Protein AF-M2RNX7-F1 (afdb_monomer_lite)

Structure (mmCIF, N/CA/C/O backbone):
data_AF-M2RNX7-F1
#
_entry.id   AF-M2RNX7-F1
#
loop_
_atom_site.group_PDB
_atom_site.id
_atom_site.type_symbol
_atom_site.label_atom_id
_atom_site.label_alt_id
_atom_site.label_comp_id
_atom_site.label_asym_id
_atom_site.label_entity_id
_atom_site.label_seq_id
_atom_site.pdbx_PDB_ins_code
_atom_site.Cartn_x
_atom_site.Cartn_y
_atom_site.Cartn_z
_atom_site.occupancy
_atom_site.B_iso_or_equiv
_atom_site.auth_seq_id
_atom_site.auth_comp_id
_atom_site.auth_asym_id
_atom_site.auth_atom_id
_atom_site.pdbx_PDB_model_num
ATOM 1 N N . MET A 1 1 ? 0.754 -8.840 5.286 1.00 85.50 1 MET A N 1
ATOM 2 C CA . MET A 1 1 ? 0.532 -7.370 5.201 1.00 85.50 1 MET A CA 1
ATOM 3 C C . MET A 1 1 ? 1.594 -6.564 5.933 1.00 85.50 1 MET A C 1
ATOM 5 O O . MET A 1 1 ? 2.376 -5.911 5.264 1.00 85.50 1 MET A O 1
ATOM 9 N N . GLY A 1 2 ? 1.618 -6.529 7.274 1.00 88.12 2 GLY A N 1
ATOM 10 C CA . GLY A 1 2 ? 2.585 -5.690 8.007 1.00 88.12 2 GLY A CA 1
ATOM 11 C C . GLY A 1 2 ? 4.038 -6.112 7.767 1.00 88.12 2 GLY A C 1
ATOM 12 O O . GLY A 1 2 ? 4.893 -5.272 7.515 1.00 88.12 2 GLY A O 1
ATOM 13 N N . THR A 1 3 ? 4.283 -7.420 7.752 1.00 91.44 3 THR A N 1
ATOM 14 C CA . THR A 1 3 ? 5.561 -8.050 7.388 1.00 91.44 3 THR A CA 1
ATOM 15 C C . THR A 1 3 ? 5.969 -7.750 5.947 1.00 91.44 3 THR A C 1
ATOM 17 O O . THR A 1 3 ? 7.076 -7.271 5.737 1.00 91.44 3 THR A O 1
ATOM 20 N N . GLY A 1 4 ? 5.059 -7.900 4.977 1.00 90.50 4 GLY A N 1
ATOM 21 C CA . GLY A 1 4 ? 5.331 -7.536 3.579 1.00 90.50 4 GLY A CA 1
ATOM 22 C C . GLY A 1 4 ? 5.543 -6.032 3.348 1.00 90.50 4 GLY A C 1
ATOM 23 O O . GLY A 1 4 ? 6.277 -5.621 2.456 1.00 90.50 4 GLY A O 1
ATOM 24 N N . MET A 1 5 ? 4.938 -5.170 4.171 1.00 91.56 5 MET A N 1
ATOM 25 C CA . MET A 1 5 ? 5.238 -3.735 4.155 1.00 91.56 5 MET A CA 1
ATOM 26 C C . MET A 1 5 ? 6.655 -3.459 4.669 1.00 91.56 5 MET A C 1
ATOM 28 O O . MET A 1 5 ? 7.370 -2.649 4.086 1.00 91.56 5 MET A O 1
ATOM 32 N N . ALA A 1 6 ? 7.069 -4.137 5.742 1.00 91.19 6 ALA A N 1
ATOM 33 C CA . ALA A 1 6 ? 8.417 -4.001 6.281 1.00 91.19 6 ALA A CA 1
ATOM 34 C C . ALA A 1 6 ? 9.480 -4.450 5.267 1.00 91.19 6 ALA A C 1
ATOM 36 O O . ALA A 1 6 ? 10.453 -3.728 5.068 1.00 91.19 6 ALA A O 1
ATOM 37 N N . SER A 1 7 ? 9.284 -5.579 4.580 1.00 91.56 7 SER A N 1
ATOM 38 C CA . SER A 1 7 ? 10.212 -6.023 3.533 1.00 91.56 7 SER A CA 1
ATOM 39 C C . SER A 1 7 ? 10.285 -5.037 2.369 1.00 91.56 7 SER A C 1
ATOM 41 O O . SER A 1 7 ? 11.379 -4.607 2.011 1.00 91.56 7 SER A O 1
ATOM 43 N N . THR A 1 8 ? 9.134 -4.595 1.847 1.00 90.38 8 THR A N 1
ATOM 44 C CA . THR A 1 8 ? 9.065 -3.582 0.779 1.00 90.38 8 THR A CA 1
ATOM 45 C C . THR A 1 8 ? 9.833 -2.319 1.182 1.00 90.38 8 THR A C 1
ATOM 47 O O . THR A 1 8 ? 10.641 -1.800 0.419 1.00 90.38 8 THR A O 1
ATOM 50 N N . LEU A 1 9 ? 9.638 -1.837 2.409 1.00 89.62 9 LEU A N 1
ATOM 51 C CA . LEU A 1 9 ? 10.326 -0.652 2.916 1.00 89.62 9 LEU A CA 1
ATOM 52 C C . LEU A 1 9 ? 11.844 -0.835 3.009 1.00 89.62 9 LEU A C 1
ATOM 54 O O . LEU A 1 9 ? 12.579 0.085 2.662 1.00 89.62 9 LEU A O 1
ATOM 58 N N . LEU A 1 10 ? 12.312 -2.011 3.436 1.00 88.75 10 LEU A N 1
ATOM 59 C CA . LEU A 1 10 ? 13.740 -2.324 3.502 1.00 88.75 10 LEU A CA 1
ATOM 60 C C . LEU A 1 10 ? 14.378 -2.373 2.106 1.00 88.75 10 LEU A C 1
ATOM 62 O O . LEU A 1 10 ? 15.480 -1.861 1.945 1.00 88.75 10 LEU A O 1
ATOM 66 N N . TYR A 1 11 ? 13.674 -2.900 1.099 1.00 86.00 11 TYR A N 1
ATOM 67 C CA . TYR A 1 11 ? 14.130 -2.903 -0.299 1.00 86.00 11 TYR A CA 1
ATOM 68 C C . TYR A 1 11 ? 14.096 -1.537 -0.984 1.00 86.00 11 TYR A C 1
ATOM 70 O O . TYR A 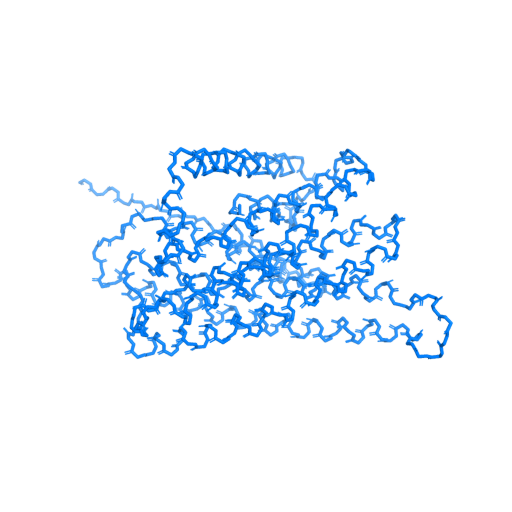1 11 ? 14.731 -1.355 -2.018 1.00 86.00 11 TYR A O 1
ATOM 78 N N . HIS A 1 12 ? 13.346 -0.575 -0.454 1.00 84.25 12 HIS A N 1
ATOM 79 C CA . HIS A 1 12 ? 13.304 0.795 -0.971 1.00 84.25 12 HIS A CA 1
ATOM 80 C C . HIS A 1 12 ? 14.081 1.779 -0.088 1.00 84.25 12 HIS A C 1
ATOM 82 O O . HIS A 1 12 ? 14.037 2.987 -0.324 1.00 84.25 12 HIS A O 1
ATOM 88 N N . PHE A 1 13 ? 14.786 1.288 0.933 1.00 85.81 13 PHE A N 1
ATOM 89 C CA . PHE A 1 13 ? 15.450 2.137 1.906 1.00 85.81 13 PHE A CA 1
ATOM 90 C C . PHE A 1 13 ? 16.604 2.924 1.251 1.00 85.81 13 PHE A C 1
ATOM 92 O O . PHE A 1 13 ? 17.445 2.337 0.571 1.00 85.81 13 PHE A O 1
ATOM 99 N N . PRO A 1 14 ? 16.687 4.254 1.444 1.00 78.81 14 PRO A N 1
ATOM 100 C CA . PRO A 1 14 ? 17.596 5.105 0.671 1.00 78.81 14 PRO A CA 1
ATOM 101 C C . PRO A 1 14 ? 19.069 4.956 1.078 1.00 78.81 14 PRO A C 1
ATOM 103 O O . PRO A 1 14 ? 19.954 5.280 0.291 1.00 78.81 14 PRO A O 1
ATOM 106 N N . TYR A 1 15 ? 19.352 4.474 2.294 1.00 78.94 15 TYR A N 1
ATOM 107 C CA . TYR A 1 15 ? 20.711 4.380 2.833 1.00 78.94 15 TYR A CA 1
ATOM 108 C C . TYR A 1 15 ? 21.134 2.923 3.024 1.00 78.94 15 TYR A C 1
ATOM 110 O O . TYR A 1 15 ? 20.732 2.274 3.983 1.00 78.94 15 TYR A O 1
ATOM 118 N N . GLY A 1 16 ? 21.994 2.413 2.142 1.00 65.88 16 GLY A N 1
ATOM 119 C CA . GLY A 1 16 ? 22.533 1.056 2.274 1.00 65.88 16 GLY A CA 1
ATOM 120 C C . GLY A 1 16 ? 21.656 -0.035 1.665 1.00 65.88 16 GLY A C 1
ATOM 121 O O . GLY A 1 16 ? 21.731 -1.179 2.099 1.00 65.88 16 GLY A O 1
ATOM 122 N N . ASN A 1 17 ? 20.867 0.290 0.641 1.00 64.44 17 ASN A N 1
ATOM 123 C CA . ASN A 1 17 ? 20.112 -0.703 -0.129 1.00 64.44 17 ASN A CA 1
ATOM 124 C C . ASN A 1 17 ? 21.020 -1.742 -0.825 1.00 64.44 17 ASN A C 1
ATOM 126 O O . ASN A 1 17 ? 20.616 -2.878 -1.064 1.00 64.44 17 ASN A O 1
ATOM 130 N N . ASP A 1 18 ? 22.281 -1.374 -1.073 1.00 65.56 18 ASP A N 1
ATOM 131 C CA . ASP A 1 18 ? 23.320 -2.259 -1.611 1.00 65.56 18 ASP A CA 1
ATOM 132 C C . ASP A 1 18 ? 23.968 -3.151 -0.535 1.00 65.56 18 ASP A C 1
ATOM 134 O O . ASP A 1 18 ? 24.712 -4.082 -0.853 1.00 65.56 18 ASP A O 1
ATOM 138 N N . HIS A 1 19 ? 23.715 -2.893 0.757 1.00 77.38 19 HIS A N 1
ATOM 139 C CA . HIS A 1 19 ? 24.240 -3.749 1.814 1.00 77.38 19 HIS A CA 1
ATOM 140 C C . HIS A 1 19 ? 23.480 -5.069 1.844 1.00 77.38 19 HIS A C 1
ATOM 142 O O . HIS A 1 19 ? 22.286 -5.138 2.138 1.00 77.38 19 HIS A O 1
ATOM 148 N N . THR A 1 20 ? 24.232 -6.149 1.668 1.00 79.88 20 THR A N 1
ATOM 149 C CA . THR A 1 20 ? 23.721 -7.521 1.640 1.00 79.88 20 THR A CA 1
ATOM 150 C C . THR A 1 20 ? 22.900 -7.868 2.888 1.00 79.88 20 THR A C 1
ATOM 152 O O . THR A 1 20 ? 21.915 -8.594 2.807 1.00 79.88 20 THR A O 1
ATOM 155 N N . VAL A 1 21 ? 23.255 -7.304 4.050 1.00 84.81 21 VAL A N 1
ATOM 156 C CA . VAL A 1 21 ? 22.528 -7.502 5.317 1.00 84.81 21 VAL A CA 1
ATOM 157 C C . VAL A 1 21 ? 21.087 -6.993 5.231 1.00 84.81 21 VAL A C 1
ATOM 159 O O . VAL A 1 21 ? 20.173 -7.668 5.706 1.00 84.81 21 VAL A O 1
ATOM 162 N N . LEU A 1 22 ? 20.867 -5.829 4.616 1.00 83.94 22 LEU A N 1
ATOM 163 C CA . LEU A 1 22 ? 19.536 -5.237 4.504 1.00 83.94 22 LEU A CA 1
ATOM 164 C C . LEU A 1 22 ? 18.659 -6.054 3.551 1.00 83.94 22 LEU A C 1
ATOM 166 O O . LEU A 1 22 ? 17.524 -6.376 3.891 1.00 83.94 22 LEU A O 1
ATOM 170 N N . GLN A 1 23 ? 19.227 -6.487 2.423 1.00 84.19 23 GLN A N 1
ATOM 171 C CA . GLN A 1 23 ? 18.542 -7.327 1.438 1.00 84.19 23 GLN A CA 1
ATOM 172 C C . GLN A 1 23 ? 18.163 -8.707 1.999 1.00 84.19 23 GLN A C 1
ATOM 174 O O . GLN A 1 23 ? 17.049 -9.174 1.765 1.00 84.19 23 GLN A O 1
ATOM 179 N N . TYR A 1 24 ? 19.042 -9.348 2.780 1.00 89.25 24 TYR A N 1
ATOM 180 C CA . TYR A 1 24 ? 18.711 -10.606 3.464 1.00 89.25 24 TYR A CA 1
ATOM 181 C C . TYR A 1 24 ? 17.678 -10.416 4.577 1.00 89.25 24 TYR A C 1
ATOM 183 O O . TYR A 1 24 ? 16.836 -11.286 4.787 1.00 89.25 24 TYR A O 1
ATOM 191 N N . THR A 1 25 ? 17.710 -9.280 5.278 1.00 89.81 25 THR A N 1
ATOM 192 C CA . THR A 1 25 ? 16.693 -8.957 6.291 1.00 89.81 25 THR A CA 1
ATOM 193 C C . THR A 1 25 ? 15.327 -8.757 5.636 1.00 89.81 25 THR A C 1
ATOM 195 O O . THR A 1 25 ? 14.335 -9.310 6.110 1.00 89.81 25 THR A O 1
ATOM 198 N N . ALA A 1 26 ? 15.279 -8.029 4.518 1.00 89.88 26 ALA A N 1
ATOM 199 C CA . ALA A 1 26 ? 14.073 -7.841 3.719 1.00 89.88 26 ALA A CA 1
ATOM 200 C C . ALA A 1 26 ? 13.520 -9.182 3.209 1.00 89.88 26 ALA A C 1
ATOM 202 O O . ALA A 1 26 ? 12.340 -9.467 3.404 1.00 89.88 26 ALA A O 1
ATOM 203 N N . LEU A 1 27 ? 14.395 -10.057 2.698 1.00 90.88 27 LEU A N 1
ATOM 204 C CA . LEU A 1 27 ? 14.031 -11.413 2.280 1.00 90.88 27 LEU A CA 1
ATOM 205 C C . LEU A 1 27 ? 13.468 -12.243 3.444 1.00 90.88 27 LEU A C 1
ATOM 207 O O . LEU A 1 27 ? 12.502 -12.984 3.277 1.00 90.88 27 LEU A O 1
ATOM 211 N N . GLY A 1 28 ? 14.038 -12.109 4.645 1.00 93.00 28 GLY A N 1
ATOM 212 C CA . GLY A 1 28 ? 13.514 -12.752 5.850 1.00 93.00 28 GLY A CA 1
ATOM 213 C C . GLY A 1 28 ? 12.079 -12.319 6.171 1.00 93.00 28 GLY A C 1
ATOM 214 O O . GLY A 1 28 ? 11.239 -13.161 6.493 1.00 93.00 28 GLY A O 1
ATOM 215 N N . PHE A 1 29 ? 11.773 -11.025 6.032 1.00 94.00 29 PHE A N 1
ATOM 216 C CA . PHE A 1 29 ? 10.412 -10.506 6.196 1.00 94.00 29 PHE A CA 1
ATOM 217 C C . PHE A 1 29 ? 9.458 -10.958 5.085 1.00 94.00 29 PHE A C 1
ATOM 219 O O . PHE A 1 29 ? 8.299 -11.239 5.390 1.00 94.00 29 PHE A O 1
ATOM 226 N N . ASP A 1 30 ? 9.925 -11.095 3.843 1.00 92.19 30 ASP A N 1
ATOM 227 C CA . ASP A 1 30 ? 9.129 -11.654 2.741 1.00 92.19 30 ASP A CA 1
ATOM 228 C C . ASP A 1 30 ? 8.750 -13.111 2.996 1.00 92.19 30 ASP A C 1
ATOM 230 O O . ASP A 1 30 ? 7.580 -13.484 2.904 1.00 92.19 30 ASP A O 1
ATOM 234 N N . LEU A 1 31 ? 9.728 -13.939 3.375 1.00 93.56 31 LEU A N 1
ATOM 235 C CA . LEU A 1 31 ? 9.488 -15.341 3.711 1.00 93.56 31 LEU A CA 1
ATOM 236 C C . LEU A 1 31 ? 8.525 -15.465 4.892 1.00 93.56 31 LEU A C 1
ATOM 238 O O . LEU A 1 31 ? 7.651 -16.336 4.889 1.00 93.56 31 LEU A O 1
ATOM 242 N N . LEU A 1 32 ? 8.643 -14.576 5.880 1.00 94.94 32 LEU A N 1
ATOM 243 C CA . LEU A 1 32 ? 7.706 -14.508 6.992 1.00 94.94 32 LEU A CA 1
ATOM 244 C C . LEU A 1 32 ? 6.298 -14.094 6.530 1.00 94.94 32 LEU A C 1
ATOM 246 O O . LEU A 1 32 ? 5.331 -14.711 6.972 1.00 94.94 32 LEU A O 1
ATOM 250 N N . ASP A 1 33 ? 6.160 -13.111 5.632 1.00 94.25 33 ASP A N 1
ATOM 251 C CA . ASP A 1 33 ? 4.861 -12.687 5.084 1.00 94.25 33 ASP A CA 1
ATOM 252 C C . ASP A 1 33 ? 4.175 -13.841 4.343 1.00 94.25 33 ASP A C 1
ATOM 254 O O . ASP A 1 33 ? 3.015 -14.142 4.626 1.00 94.25 33 ASP A O 1
ATOM 258 N N . VAL A 1 34 ? 4.908 -14.545 3.471 1.00 94.00 34 VAL A N 1
ATOM 259 C CA . VAL A 1 34 ? 4.414 -15.729 2.745 1.00 94.00 34 VAL A CA 1
ATOM 260 C C . VAL A 1 34 ? 4.021 -16.839 3.716 1.00 94.00 34 VAL A C 1
ATOM 262 O O . VAL A 1 34 ? 2.932 -17.401 3.604 1.00 94.00 34 VAL A O 1
ATOM 265 N N . THR A 1 35 ? 4.873 -17.141 4.698 1.00 95.75 35 THR A N 1
ATOM 266 C CA . THR A 1 35 ? 4.622 -18.211 5.675 1.00 95.75 35 THR A CA 1
ATOM 267 C C . THR A 1 35 ? 3.377 -17.916 6.503 1.00 95.75 35 THR A C 1
ATOM 269 O O . THR A 1 35 ? 2.516 -18.783 6.647 1.00 95.75 35 THR A O 1
ATOM 272 N N . LEU A 1 36 ? 3.238 -16.688 7.010 1.00 94.56 36 LEU A N 1
ATOM 273 C CA . LEU A 1 36 ? 2.063 -16.272 7.773 1.00 94.56 36 LEU A CA 1
ATOM 274 C C . LEU A 1 36 ? 0.801 -16.268 6.908 1.00 94.56 36 LEU A C 1
ATOM 276 O O . LEU A 1 36 ? -0.244 -16.721 7.371 1.00 94.56 36 LEU A O 1
ATOM 280 N N . PHE A 1 37 ? 0.888 -15.804 5.658 1.00 94.94 37 PHE A N 1
ATOM 281 C CA . PHE A 1 37 ? -0.243 -15.808 4.733 1.00 94.94 37 PHE A CA 1
ATOM 282 C C . PHE A 1 37 ? -0.736 -17.231 4.453 1.00 94.94 37 PHE A C 1
ATOM 284 O O . PHE A 1 37 ? -1.933 -17.497 4.565 1.00 94.94 37 PHE A O 1
ATOM 291 N N . LEU A 1 38 ? 0.174 -18.164 4.162 1.00 95.50 38 LEU A N 1
ATOM 292 C CA . LEU A 1 38 ? -0.172 -19.564 3.922 1.00 95.50 38 LEU A CA 1
ATOM 293 C C . LEU A 1 38 ? -0.696 -20.245 5.187 1.00 95.50 38 LEU A C 1
ATOM 295 O O . LEU A 1 38 ? -1.704 -20.946 5.120 1.00 95.50 38 LEU A O 1
ATOM 299 N N . PHE A 1 39 ? -0.063 -20.022 6.339 1.00 95.75 39 PHE A N 1
ATOM 300 C CA . PHE A 1 39 ? -0.488 -20.611 7.606 1.00 95.75 39 PHE A CA 1
ATOM 301 C C . PHE A 1 39 ? -1.888 -20.135 8.011 1.00 95.75 39 PHE A C 1
ATOM 303 O O . PHE A 1 39 ? -2.797 -20.946 8.181 1.00 95.75 39 PHE A O 1
ATOM 310 N N . VAL A 1 40 ? -2.101 -18.818 8.101 1.00 93.69 40 VAL A N 1
ATOM 311 C CA . VAL A 1 40 ? -3.395 -18.238 8.497 1.00 93.69 40 VAL A CA 1
ATOM 312 C C . VAL A 1 40 ? -4.463 -18.503 7.436 1.00 93.69 40 VAL A C 1
ATOM 314 O O . VAL A 1 40 ? -5.609 -18.800 7.780 1.00 93.69 40 VAL A O 1
ATOM 317 N N . GLY A 1 41 ? -4.099 -18.447 6.152 1.00 93.50 41 GLY A N 1
ATOM 318 C CA . GLY A 1 41 ? -4.985 -18.783 5.041 1.00 93.50 41 GLY A CA 1
ATOM 319 C C . GLY A 1 41 ? -5.461 -20.232 5.110 1.00 93.50 41 GLY A C 1
ATOM 320 O O . GLY A 1 41 ? -6.663 -20.482 5.052 1.00 93.50 41 GLY A O 1
ATOM 321 N N . THR A 1 42 ? -4.547 -21.179 5.333 1.00 94.19 42 THR A N 1
ATOM 322 C CA . THR A 1 42 ? -4.884 -22.605 5.468 1.00 94.19 42 THR A CA 1
ATOM 323 C C . THR A 1 42 ? -5.757 -22.853 6.692 1.00 94.19 42 THR A C 1
ATOM 325 O O . THR A 1 42 ? -6.759 -23.553 6.586 1.00 94.19 42 THR A O 1
ATOM 328 N N . CYS A 1 43 ? -5.449 -22.229 7.834 1.00 94.25 43 CYS A N 1
ATOM 329 C CA . CYS A 1 43 ? -6.291 -22.310 9.030 1.00 94.25 43 CYS A CA 1
ATOM 330 C C . CYS A 1 43 ? -7.704 -21.754 8.779 1.00 94.25 43 CYS A C 1
ATOM 332 O O . CYS A 1 43 ? -8.691 -22.356 9.202 1.00 94.25 43 CYS A O 1
ATOM 334 N N . SER A 1 44 ? -7.818 -20.638 8.053 1.00 91.56 44 SER A N 1
ATOM 335 C CA . SER A 1 44 ? -9.106 -20.021 7.711 1.00 91.56 44 SER A CA 1
ATOM 336 C C . SER A 1 44 ? -9.924 -20.915 6.778 1.00 91.56 44 SER A C 1
ATOM 338 O O . SER A 1 44 ? -11.093 -21.181 7.044 1.00 91.56 44 SER A O 1
ATOM 340 N N . VAL A 1 45 ? -9.301 -21.444 5.721 1.00 92.94 45 VAL A N 1
ATOM 341 C CA . VAL A 1 45 ? -9.936 -22.396 4.798 1.00 92.94 45 VAL A CA 1
ATOM 342 C C . VAL A 1 45 ? -10.370 -23.660 5.540 1.00 92.94 45 VAL A C 1
ATOM 344 O O . VAL A 1 45 ? -11.514 -24.077 5.399 1.00 92.94 45 VAL A O 1
ATOM 347 N N . ALA A 1 46 ? -9.509 -24.230 6.387 1.00 94.06 46 ALA A N 1
ATOM 348 C CA . ALA A 1 46 ? -9.850 -25.391 7.207 1.00 94.06 46 ALA A CA 1
ATOM 349 C C . ALA A 1 46 ? -11.046 -25.110 8.129 1.00 94.06 46 ALA A C 1
ATOM 351 O O . ALA A 1 46 ? -11.927 -25.957 8.259 1.00 94.06 46 ALA A O 1
ATOM 352 N N . THR A 1 47 ? -11.118 -23.910 8.710 1.00 91.81 47 THR A N 1
ATOM 353 C CA . THR A 1 47 ? -12.230 -23.494 9.575 1.00 91.81 47 THR A CA 1
ATOM 354 C C . THR A 1 47 ? -13.542 -23.433 8.799 1.00 91.81 47 THR A C 1
ATOM 356 O O . THR A 1 47 ? -14.536 -23.981 9.257 1.00 91.81 47 THR A O 1
ATOM 359 N N . TYR A 1 48 ? -13.550 -22.848 7.599 1.00 91.50 48 TYR A N 1
ATOM 360 C CA . TYR A 1 48 ? -14.765 -22.754 6.783 1.00 91.50 48 TYR A CA 1
ATOM 361 C C . TYR A 1 48 ? -15.169 -24.073 6.114 1.00 91.50 48 TYR A C 1
ATOM 363 O O . TYR A 1 48 ? -16.336 -24.242 5.776 1.00 91.50 48 TYR A O 1
ATOM 371 N N . ILE A 1 49 ? -14.238 -25.018 5.945 1.00 94.06 49 ILE A N 1
ATOM 372 C CA . ILE A 1 49 ? -14.558 -26.385 5.510 1.00 94.06 49 ILE A CA 1
ATOM 373 C C . ILE A 1 49 ? -15.180 -27.188 6.659 1.00 94.06 49 ILE A C 1
ATOM 375 O O . ILE A 1 49 ? -16.138 -27.921 6.434 1.00 94.06 49 ILE A O 1
ATOM 379 N N . GLN A 1 50 ? -14.641 -27.068 7.877 1.00 95.12 50 GLN A N 1
ATOM 380 C CA . GLN A 1 50 ? -15.134 -27.809 9.045 1.00 95.12 50 GLN A CA 1
ATOM 381 C C . GLN A 1 50 ? -16.437 -27.227 9.609 1.00 95.12 50 GLN A C 1
ATOM 383 O O . GLN A 1 50 ? -17.286 -27.989 10.061 1.00 95.12 50 GLN A O 1
ATOM 388 N N . TYR A 1 51 ? -16.593 -25.902 9.554 1.00 93.69 51 TYR A N 1
ATOM 389 C CA . TYR A 1 51 ? -17.706 -25.150 10.140 1.00 93.69 51 TYR A CA 1
ATOM 390 C C . TYR A 1 51 ? -18.261 -24.123 9.132 1.00 93.69 51 TYR A C 1
ATOM 392 O O . TYR A 1 51 ? -18.094 -22.906 9.304 1.00 93.69 51 TYR A O 1
ATOM 400 N N . PRO A 1 52 ? -18.881 -24.578 8.026 1.00 89.88 52 PRO A N 1
ATOM 401 C CA . PRO A 1 52 ? -19.375 -23.702 6.960 1.00 89.88 52 PRO A CA 1
ATOM 402 C C . PRO A 1 52 ? -20.421 -22.683 7.439 1.00 89.88 52 PRO A C 1
ATOM 404 O O . PRO A 1 52 ? -20.553 -21.605 6.856 1.00 89.88 52 PRO A O 1
ATOM 407 N N . GLU A 1 53 ? -21.129 -22.973 8.530 1.00 92.00 53 GLU A N 1
ATOM 408 C CA . GLU A 1 53 ? -22.089 -22.084 9.183 1.00 92.00 53 GLU A CA 1
ATOM 409 C C . GLU A 1 53 ? -21.465 -20.784 9.712 1.00 92.00 53 GLU A C 1
ATOM 411 O O . GLU A 1 53 ? -22.159 -19.772 9.819 1.00 92.00 53 GLU A O 1
ATOM 416 N N . ILE A 1 54 ? -20.155 -20.766 9.989 1.00 89.88 54 ILE A N 1
ATOM 417 C CA . ILE A 1 54 ? -19.459 -19.577 10.503 1.00 89.88 54 ILE A CA 1
ATOM 418 C C . ILE A 1 54 ? -19.345 -18.495 9.425 1.00 89.88 54 ILE A C 1
ATOM 420 O O . ILE A 1 54 ? -19.380 -17.308 9.744 1.00 89.88 54 ILE A O 1
ATOM 424 N N . TRP A 1 55 ? -19.242 -18.869 8.147 1.00 87.69 55 TRP A N 1
ATOM 425 C CA . TRP A 1 55 ? -19.055 -17.919 7.048 1.00 87.69 55 TRP A CA 1
ATOM 426 C C . TRP A 1 55 ? -20.167 -16.855 6.943 1.00 87.69 55 TRP A C 1
ATOM 428 O O . TRP A 1 55 ? -19.852 -15.661 6.999 1.00 87.69 55 TRP A O 1
ATOM 438 N N . PRO A 1 56 ? -21.464 -17.216 6.841 1.00 87.69 56 PRO A N 1
ATOM 439 C CA . PRO A 1 56 ? -22.532 -16.220 6.786 1.00 87.69 56 PRO A CA 1
ATOM 440 C C . PRO A 1 56 ? -22.643 -15.403 8.082 1.00 87.69 56 PRO A C 1
ATOM 442 O O . PRO A 1 56 ? -22.957 -14.213 8.019 1.00 87.69 56 PRO A O 1
ATOM 445 N N . ILE A 1 57 ? -22.343 -16.007 9.239 1.00 88.75 57 ILE A N 1
ATOM 446 C CA . ILE A 1 57 ? -22.336 -15.314 10.535 1.00 88.75 57 ILE A CA 1
ATOM 447 C C . ILE A 1 57 ? -21.244 -14.240 10.543 1.00 88.75 57 ILE A C 1
ATOM 449 O O . ILE A 1 57 ? -21.518 -13.083 10.864 1.00 88.75 57 ILE A O 1
ATOM 453 N N . MET A 1 58 ? -20.030 -14.590 10.115 1.00 89.81 58 MET A N 1
ATOM 454 C CA . MET A 1 58 ? -18.900 -13.670 10.018 1.00 89.81 58 MET A CA 1
ATOM 455 C C . MET A 1 58 ? -19.221 -12.494 9.092 1.00 89.81 58 MET A C 1
ATOM 457 O O . MET A 1 58 ? -19.035 -11.350 9.500 1.00 89.81 58 MET A O 1
ATOM 461 N N . LEU A 1 59 ? -19.793 -12.748 7.908 1.00 87.19 59 LEU A N 1
ATOM 462 C CA . LEU A 1 59 ? -20.193 -11.692 6.968 1.00 87.19 59 LEU A CA 1
ATOM 463 C C . LEU A 1 59 ? -21.277 -10.760 7.534 1.00 87.19 59 LEU A C 1
ATOM 465 O O . LEU A 1 59 ? -21.302 -9.567 7.230 1.00 87.19 59 LEU A O 1
ATOM 469 N N . SER A 1 60 ? -22.171 -11.278 8.377 1.00 86.69 60 SER A N 1
ATOM 470 C CA . SER A 1 60 ? -23.208 -10.469 9.029 1.00 86.69 60 SER A CA 1
ATOM 471 C C . SER A 1 60 ? -22.693 -9.623 10.198 1.00 86.69 60 SER A C 1
ATOM 473 O O . SER A 1 60 ? -23.369 -8.684 10.610 1.00 86.69 60 SER A O 1
ATOM 475 N N . HIS A 1 61 ? -21.498 -9.908 10.721 1.00 88.19 61 HIS A N 1
ATOM 476 C CA . HIS A 1 61 ? -20.972 -9.210 11.886 1.00 88.19 61 HIS A CA 1
ATOM 477 C C . HIS A 1 61 ? -20.414 -7.823 11.500 1.00 88.19 61 HIS A C 1
ATOM 479 O O . HIS A 1 61 ? -19.483 -7.754 10.694 1.00 88.19 61 HIS A O 1
ATOM 485 N N . PRO A 1 62 ? -20.871 -6.714 12.113 1.00 84.12 62 PRO A N 1
ATOM 486 C CA . PRO A 1 62 ? -20.566 -5.349 11.654 1.00 84.12 62 PRO A CA 1
ATOM 487 C C . PRO A 1 62 ? -19.083 -4.961 11.749 1.00 84.12 62 PRO A C 1
ATOM 489 O O . PRO A 1 62 ? -18.599 -4.168 10.953 1.00 84.12 62 PRO A O 1
ATOM 492 N N . THR A 1 63 ? -18.329 -5.526 12.698 1.00 84.94 63 THR A N 1
ATOM 493 C CA . THR A 1 63 ? -16.881 -5.260 12.820 1.00 84.94 63 THR A CA 1
ATOM 494 C C . THR A 1 63 ? -15.986 -6.329 12.187 1.00 84.94 63 THR A C 1
ATOM 496 O O . THR A 1 63 ? -15.058 -5.987 11.460 1.00 84.94 63 THR A O 1
ATOM 499 N N . GLN A 1 64 ? -16.242 -7.618 12.439 1.00 87.38 64 GLN A N 1
ATOM 500 C CA . GLN A 1 64 ? -15.389 -8.716 11.963 1.00 87.38 64 GLN A CA 1
ATOM 501 C C . GLN A 1 64 ? -15.414 -8.872 10.441 1.00 87.38 64 GLN A C 1
ATOM 503 O O . GLN A 1 64 ? -14.373 -9.116 9.836 1.00 87.38 64 GLN A O 1
ATOM 508 N N . SER A 1 65 ? -16.571 -8.663 9.809 1.00 90.31 65 SER A N 1
ATOM 509 C CA . SER A 1 65 ? -16.705 -8.780 8.354 1.00 90.31 65 SER A CA 1
ATOM 510 C C . SER A 1 65 ? -15.797 -7.812 7.587 1.00 90.31 65 SER A C 1
ATOM 512 O O . SER A 1 65 ? -15.309 -8.145 6.512 1.00 90.31 65 SER A O 1
ATOM 514 N N . LEU A 1 66 ? -15.487 -6.644 8.159 1.00 91.44 66 LEU A N 1
ATOM 515 C CA . LEU A 1 66 ? -14.635 -5.627 7.534 1.00 91.44 66 LEU A CA 1
ATOM 516 C C . LEU A 1 66 ? -13.195 -6.115 7.325 1.00 91.44 66 LEU A C 1
ATOM 518 O O . LEU A 1 66 ? -12.525 -5.700 6.378 1.00 91.44 66 LEU A O 1
ATOM 522 N N . TYR A 1 67 ? -12.728 -7.037 8.172 1.00 91.38 67 TYR A N 1
ATOM 523 C CA . TYR A 1 67 ? -11.389 -7.620 8.083 1.00 91.38 67 TYR A CA 1
ATOM 524 C C . TYR A 1 67 ? -11.222 -8.577 6.901 1.00 91.38 67 TYR A C 1
ATOM 526 O O . TYR A 1 67 ? -10.089 -8.941 6.587 1.00 91.38 67 TYR A O 1
ATOM 534 N N . ILE A 1 68 ? -12.296 -8.937 6.188 1.00 92.12 68 ILE A N 1
ATOM 535 C CA . ILE A 1 68 ? -12.188 -9.726 4.955 1.00 92.12 68 ILE A CA 1
ATOM 536 C C . ILE A 1 68 ? -11.326 -9.016 3.900 1.00 92.12 68 ILE A C 1
ATOM 538 O O . ILE A 1 68 ? -10.626 -9.675 3.135 1.00 92.12 68 ILE A O 1
ATOM 542 N N . GLY A 1 69 ? -11.273 -7.675 3.929 1.00 92.56 69 GLY A N 1
ATOM 543 C CA . GLY A 1 69 ? -10.370 -6.880 3.093 1.00 92.56 69 GLY A CA 1
ATOM 544 C C . GLY A 1 69 ? -8.889 -7.160 3.343 1.00 92.56 69 GLY A C 1
ATOM 545 O O . GLY A 1 69 ? -8.077 -7.085 2.423 1.00 92.56 69 GLY A O 1
ATOM 546 N N . CYS A 1 70 ? -8.506 -7.592 4.543 1.00 92.50 70 CYS A N 1
ATOM 547 C CA . CYS A 1 70 ? -7.111 -7.909 4.835 1.00 92.50 70 CYS A CA 1
ATOM 548 C C . CYS A 1 70 ? -6.572 -9.064 3.975 1.00 92.50 70 CYS A C 1
ATOM 550 O O . CYS A 1 70 ? -5.368 -9.116 3.741 1.00 92.50 70 CYS A O 1
ATOM 552 N N . PHE A 1 71 ? -7.430 -9.961 3.469 1.00 94.19 71 PHE A N 1
ATOM 553 C CA . PHE A 1 71 ? -7.006 -11.069 2.610 1.00 94.19 71 PHE A CA 1
ATOM 554 C C . PHE A 1 71 ? -6.461 -10.600 1.244 1.00 94.19 71 PHE A C 1
ATOM 556 O O . PHE A 1 71 ? -5.278 -10.838 0.985 1.00 94.19 71 PHE A O 1
ATOM 563 N N . PRO A 1 72 ? -7.228 -9.893 0.382 1.00 95.69 72 PRO A N 1
ATOM 564 C CA . PRO A 1 72 ? -6.691 -9.370 -0.876 1.00 95.69 72 PRO A CA 1
ATOM 565 C C . PRO A 1 72 ? -5.556 -8.361 -0.658 1.00 95.69 72 PRO A C 1
ATOM 567 O O . PRO A 1 72 ? -4.600 -8.342 -1.429 1.00 95.69 72 PRO A O 1
ATOM 570 N N . ALA A 1 73 ? -5.597 -7.568 0.418 1.00 94.81 73 ALA A N 1
ATOM 571 C CA . ALA A 1 73 ? -4.502 -6.654 0.730 1.00 94.81 73 ALA A CA 1
ATOM 572 C C . ALA A 1 73 ? -3.203 -7.390 1.117 1.00 94.81 73 ALA A C 1
ATOM 574 O O . ALA A 1 73 ? -2.122 -6.946 0.740 1.00 94.81 73 ALA A O 1
ATOM 575 N N . ALA A 1 74 ? -3.284 -8.524 1.825 1.00 94.62 74 ALA A N 1
ATOM 576 C CA . ALA A 1 74 ? -2.130 -9.387 2.077 1.00 94.62 74 ALA A CA 1
ATOM 577 C C . ALA A 1 74 ? -1.630 -10.052 0.791 1.00 94.62 74 ALA A C 1
ATOM 579 O O . ALA A 1 74 ? -0.432 -10.071 0.546 1.00 94.62 74 ALA A O 1
ATOM 580 N N . ALA A 1 75 ? -2.530 -10.539 -0.064 1.00 96.19 75 ALA A N 1
ATOM 581 C CA . ALA A 1 75 ? -2.143 -11.123 -1.346 1.00 96.19 75 ALA A CA 1
ATOM 582 C C . ALA A 1 75 ? -1.372 -10.118 -2.228 1.00 96.19 75 ALA A C 1
ATOM 584 O O . ALA A 1 75 ? -0.394 -10.495 -2.869 1.00 96.19 75 ALA A O 1
ATOM 585 N N . ALA A 1 76 ? -1.745 -8.833 -2.199 1.00 96.50 76 ALA A N 1
ATOM 586 C CA . ALA A 1 76 ? -0.994 -7.772 -2.871 1.00 96.50 76 ALA A CA 1
ATOM 587 C C . ALA A 1 76 ? 0.435 -7.602 -2.314 1.00 96.50 76 ALA A C 1
ATOM 589 O O . ALA A 1 76 ? 1.365 -7.404 -3.094 1.00 96.50 76 ALA A O 1
ATOM 590 N N . THR A 1 77 ? 0.651 -7.729 -0.995 1.00 94.69 77 THR A N 1
ATOM 591 C CA . THR A 1 77 ? 2.014 -7.655 -0.427 1.00 94.69 77 THR A CA 1
ATOM 592 C C . THR A 1 77 ? 2.880 -8.842 -0.839 1.00 94.69 77 THR A C 1
ATOM 594 O O . THR A 1 77 ? 4.061 -8.654 -1.109 1.00 94.69 77 THR A O 1
ATOM 597 N N . ILE A 1 78 ? 2.287 -10.029 -0.996 1.00 96.00 78 ILE A N 1
ATOM 598 C CA . ILE A 1 78 ? 2.983 -11.210 -1.532 1.00 96.00 78 ILE A CA 1
ATOM 599 C C . ILE A 1 78 ? 3.385 -11.016 -2.998 1.00 96.00 78 ILE A C 1
ATOM 601 O O . ILE A 1 78 ? 4.482 -11.411 -3.391 1.00 96.00 78 ILE A O 1
ATOM 605 N N . ILE A 1 79 ? 2.531 -10.383 -3.809 1.00 96.69 79 ILE A N 1
ATOM 606 C CA . ILE A 1 79 ? 2.884 -10.047 -5.195 1.00 96.69 79 ILE A CA 1
ATOM 607 C C . ILE A 1 79 ? 4.065 -9.075 -5.216 1.00 96.69 79 ILE A C 1
ATOM 609 O O . ILE A 1 79 ? 5.007 -9.301 -5.971 1.00 96.69 79 ILE A O 1
ATOM 613 N N . ASN A 1 80 ? 4.051 -8.043 -4.367 1.00 95.25 80 ASN A N 1
ATOM 614 C CA . ASN A 1 80 ? 5.152 -7.080 -4.273 1.00 95.25 80 ASN A CA 1
ATOM 615 C C . ASN A 1 80 ? 6.470 -7.768 -3.908 1.00 95.25 80 ASN A C 1
ATOM 617 O O . ASN A 1 80 ? 7.455 -7.580 -4.614 1.00 95.25 80 ASN A O 1
ATOM 621 N N . ALA A 1 81 ? 6.456 -8.624 -2.882 1.00 93.50 81 ALA A N 1
ATOM 622 C CA . ALA A 1 81 ? 7.601 -9.449 -2.501 1.00 93.50 81 ALA A CA 1
ATOM 623 C C . ALA A 1 81 ? 8.120 -10.276 -3.688 1.00 93.50 81 ALA A C 1
ATOM 625 O O . ALA A 1 81 ? 9.307 -10.261 -4.003 1.00 93.50 81 ALA A O 1
ATOM 626 N N . GLY A 1 82 ? 7.222 -10.948 -4.415 1.00 94.50 82 GLY A N 1
ATOM 627 C CA . GLY A 1 82 ? 7.579 -11.714 -5.608 1.00 94.50 82 GLY A CA 1
ATOM 628 C C . GLY A 1 82 ? 8.231 -10.862 -6.703 1.00 94.50 82 GLY A C 1
ATOM 629 O O . GLY A 1 82 ? 9.233 -11.282 -7.283 1.00 94.50 82 GLY A O 1
ATOM 630 N N . VAL A 1 83 ? 7.698 -9.667 -6.973 1.00 94.75 83 VAL A N 1
ATOM 631 C CA . VAL A 1 83 ? 8.275 -8.732 -7.953 1.00 94.75 83 VAL A CA 1
ATOM 632 C C . VAL A 1 83 ? 9.676 -8.311 -7.520 1.00 94.75 83 VAL A C 1
ATOM 634 O O . VAL A 1 83 ? 10.614 -8.440 -8.301 1.00 94.75 83 VAL A O 1
ATOM 637 N N . THR A 1 84 ? 9.851 -7.902 -6.264 1.00 91.19 84 THR A N 1
ATOM 638 C CA . THR A 1 84 ? 11.156 -7.471 -5.756 1.00 91.19 84 THR A CA 1
ATOM 639 C C . THR A 1 84 ? 12.179 -8.605 -5.750 1.00 91.19 84 THR A C 1
ATOM 641 O O . THR A 1 84 ? 13.322 -8.405 -6.157 1.00 91.19 84 THR A O 1
ATOM 644 N N . ILE A 1 85 ? 11.782 -9.824 -5.373 1.00 91.75 85 ILE A N 1
ATOM 645 C CA . ILE A 1 85 ? 12.662 -10.997 -5.432 1.00 91.75 85 ILE A CA 1
ATOM 646 C C . ILE A 1 85 ? 13.075 -11.298 -6.883 1.00 91.75 85 ILE A C 1
ATOM 648 O O . ILE A 1 85 ? 14.225 -11.660 -7.138 1.00 91.75 85 ILE A O 1
ATOM 652 N N . ASN A 1 86 ? 12.170 -11.124 -7.849 1.00 94.06 86 ASN A N 1
ATOM 653 C CA . ASN A 1 86 ? 12.495 -11.281 -9.263 1.00 94.06 86 ASN A CA 1
ATOM 654 C C . ASN A 1 86 ? 13.492 -10.222 -9.754 1.00 94.06 86 ASN A C 1
ATOM 656 O O . ASN A 1 86 ? 14.466 -10.584 -10.409 1.00 94.06 86 ASN A O 1
ATOM 660 N N . GLU A 1 87 ? 13.277 -8.948 -9.422 1.00 90.00 87 GLU A N 1
ATOM 661 C CA . GLU A 1 87 ? 14.126 -7.844 -9.884 1.00 90.00 87 GLU A CA 1
ATOM 662 C C . GLU A 1 87 ? 15.512 -7.846 -9.225 1.00 90.00 87 GLU A C 1
ATOM 664 O O . GLU A 1 87 ? 16.512 -7.636 -9.907 1.00 90.00 87 GLU A O 1
ATOM 669 N N . VAL A 1 88 ? 15.590 -8.124 -7.920 1.00 87.25 88 VAL A N 1
ATOM 670 C CA . VAL A 1 88 ? 16.850 -8.082 -7.158 1.00 87.25 88 VAL A CA 1
ATOM 671 C C . VAL A 1 88 ? 17.658 -9.373 -7.316 1.00 87.25 88 VAL A C 1
ATOM 673 O O . VAL A 1 88 ? 18.874 -9.319 -7.483 1.00 87.25 88 VAL A O 1
ATOM 676 N N . TRP A 1 89 ? 17.005 -10.541 -7.279 1.00 86.75 89 TRP A N 1
ATOM 677 C CA . TRP A 1 89 ? 17.688 -11.846 -7.252 1.00 86.75 89 TRP A CA 1
ATOM 678 C C . TRP A 1 89 ? 17.567 -12.639 -8.560 1.00 86.75 89 TRP A C 1
ATOM 680 O O . TRP A 1 89 ? 18.119 -13.734 -8.667 1.00 86.75 89 TRP A O 1
ATOM 690 N N . GLY A 1 90 ? 16.824 -12.141 -9.554 1.00 87.44 90 GLY A N 1
ATOM 691 C CA . GLY A 1 90 ? 16.604 -12.840 -10.826 1.00 87.44 90 GLY A CA 1
ATOM 692 C C . GLY A 1 90 ? 15.755 -14.113 -10.704 1.00 87.44 90 GLY A C 1
ATOM 693 O O . GLY A 1 90 ? 15.735 -14.943 -11.618 1.00 87.44 90 GLY A O 1
ATOM 694 N N . PHE A 1 91 ? 15.065 -14.314 -9.578 1.00 90.88 91 PHE A N 1
ATOM 695 C CA . PHE A 1 91 ? 14.359 -15.560 -9.288 1.00 90.88 91 PHE A CA 1
ATOM 696 C C . PHE A 1 91 ? 13.198 -15.810 -10.258 1.00 90.88 91 PHE A C 1
ATOM 698 O O . PHE A 1 91 ? 12.305 -14.979 -10.416 1.00 90.88 91 PHE A O 1
ATOM 705 N N . GLY A 1 92 ? 13.175 -16.986 -10.892 1.00 88.38 92 GLY A N 1
ATOM 706 C CA . GLY A 1 92 ? 12.056 -17.440 -11.728 1.00 88.38 92 GLY A CA 1
ATOM 707 C C . GLY A 1 92 ? 11.879 -16.709 -13.072 1.00 88.38 92 GLY A C 1
ATOM 708 O O . GLY A 1 92 ? 11.031 -17.112 -13.876 1.00 88.38 92 GLY A O 1
ATOM 709 N N . GLY A 1 93 ? 12.688 -15.678 -13.347 1.00 92.81 93 GLY A N 1
ATOM 710 C CA . GLY A 1 93 ? 12.702 -14.922 -14.602 1.00 92.81 93 GLY A CA 1
ATOM 711 C C . GLY A 1 93 ? 11.323 -14.414 -15.044 1.00 92.81 93 GLY A C 1
ATOM 712 O O . GLY A 1 93 ? 10.423 -14.183 -14.238 1.00 92.81 93 GLY A O 1
ATOM 713 N N . ILE A 1 94 ? 11.129 -14.278 -16.357 1.00 93.75 94 ILE A N 1
ATOM 714 C CA . ILE A 1 94 ? 9.881 -13.753 -16.936 1.00 93.75 94 ILE A CA 1
ATOM 715 C C . ILE A 1 94 ? 8.653 -14.644 -16.680 1.00 93.75 94 ILE A C 1
ATOM 717 O O . ILE A 1 94 ? 7.538 -14.148 -16.543 1.00 93.75 94 ILE A O 1
ATOM 721 N N . ARG A 1 95 ? 8.834 -15.969 -16.573 1.00 94.81 95 ARG A N 1
ATOM 722 C CA . ARG A 1 95 ? 7.720 -16.903 -16.312 1.00 94.81 95 ARG A CA 1
ATOM 723 C C . ARG A 1 95 ? 7.097 -16.647 -14.945 1.00 94.81 95 ARG A C 1
ATOM 725 O O . ARG A 1 95 ? 5.878 -16.699 -14.811 1.00 94.81 95 ARG A O 1
ATOM 732 N N . PHE A 1 96 ? 7.933 -16.343 -13.955 1.00 96.06 96 PHE A N 1
ATOM 733 C CA . PHE A 1 96 ? 7.473 -15.985 -12.624 1.00 96.06 96 PHE A CA 1
ATOM 734 C C . PHE A 1 96 ? 6.753 -14.633 -12.617 1.00 96.06 96 PHE A C 1
ATOM 736 O O . PHE A 1 96 ? 5.658 -14.552 -12.069 1.00 96.06 96 PHE A O 1
ATOM 743 N N . LEU A 1 97 ? 7.267 -13.618 -13.324 1.00 95.00 97 LEU A N 1
ATOM 744 C CA . LEU A 1 97 ? 6.555 -12.341 -13.492 1.00 95.00 97 LEU A CA 1
ATOM 745 C C . LEU A 1 97 ? 5.171 -12.513 -14.133 1.00 95.00 97 LEU A C 1
ATOM 747 O O . LEU A 1 97 ? 4.212 -11.887 -13.688 1.00 95.00 97 LEU A O 1
ATOM 751 N N . TYR A 1 98 ? 5.022 -13.385 -15.135 1.00 95.94 98 TYR A N 1
ATOM 752 C CA . TYR A 1 98 ? 3.706 -13.675 -15.716 1.00 95.94 98 TYR A CA 1
ATOM 753 C C . TYR A 1 98 ? 2.772 -14.421 -14.759 1.00 95.94 98 TYR A C 1
ATOM 755 O O . TYR A 1 98 ? 1.568 -14.159 -14.767 1.00 95.94 98 TYR A O 1
ATOM 763 N N . ALA A 1 99 ? 3.299 -15.302 -13.906 1.00 97.06 99 ALA A N 1
ATOM 764 C CA . ALA A 1 99 ? 2.508 -15.930 -12.850 1.00 97.06 99 ALA A CA 1
ATOM 765 C C . ALA A 1 99 ? 2.015 -14.890 -11.826 1.00 97.06 99 ALA A C 1
ATOM 767 O O . ALA A 1 99 ? 0.830 -14.877 -11.490 1.00 97.06 99 ALA A O 1
ATOM 768 N N . LEU A 1 100 ? 2.889 -13.970 -11.399 1.00 97.12 100 LEU A N 1
ATOM 769 C CA . LEU A 1 100 ? 2.528 -12.845 -10.529 1.00 97.12 100 LEU A CA 1
ATOM 770 C C . LEU A 1 100 ? 1.500 -11.922 -11.188 1.00 97.12 100 LEU A C 1
ATOM 772 O O . LEU A 1 100 ? 0.576 -11.462 -10.527 1.00 97.12 100 LEU A O 1
ATOM 776 N N . TRP A 1 101 ? 1.599 -11.712 -12.500 1.00 97.50 101 TRP A N 1
ATOM 777 C CA . TRP A 1 101 ? 0.621 -10.946 -13.268 1.00 97.50 101 TRP A CA 1
ATOM 778 C C . TRP A 1 101 ? -0.753 -11.607 -13.344 1.00 97.50 101 TRP A C 1
ATOM 780 O O . TRP A 1 101 ? -1.764 -10.936 -13.137 1.00 97.50 101 TRP A O 1
ATOM 790 N N . GLY A 1 102 ? -0.818 -12.926 -13.537 1.00 97.19 102 GLY A N 1
ATOM 791 C CA . GLY A 1 102 ? -2.077 -13.670 -13.418 1.00 97.19 102 GLY A CA 1
ATOM 792 C C . GLY A 1 102 ? -2.669 -13.607 -12.002 1.00 97.19 102 GLY A C 1
ATOM 793 O O . GLY A 1 102 ? -3.876 -13.408 -11.830 1.00 97.19 102 GLY A O 1
ATOM 794 N N . MET A 1 103 ? -1.818 -13.712 -10.977 1.00 97.19 103 MET A N 1
ATOM 795 C CA . MET A 1 103 ? -2.230 -13.577 -9.577 1.00 97.19 103 MET A CA 1
ATOM 796 C C . MET A 1 103 ? -2.759 -12.169 -9.280 1.00 97.19 103 MET A C 1
ATOM 798 O O . MET A 1 103 ? -3.791 -12.031 -8.627 1.00 97.19 103 MET A O 1
ATOM 802 N N . TRP A 1 104 ? -2.115 -11.132 -9.815 1.00 98.31 104 TRP A N 1
ATOM 803 C CA . TRP A 1 104 ? -2.526 -9.741 -9.646 1.00 98.31 104 TRP A CA 1
ATOM 804 C C . TRP A 1 104 ? -3.942 -9.486 -10.161 1.00 98.31 104 TRP A C 1
ATOM 806 O O . TRP A 1 104 ? -4.751 -8.912 -9.436 1.00 98.31 104 TRP A O 1
ATOM 816 N N . TRP A 1 105 ? -4.305 -10.000 -11.338 1.00 98.19 105 TRP A N 1
ATOM 817 C CA . TRP A 1 105 ? -5.683 -9.906 -11.836 1.00 98.19 105 TRP A CA 1
ATOM 818 C C . TRP A 1 105 ? -6.706 -10.574 -10.915 1.00 98.19 105 TRP A C 1
ATOM 820 O O . TRP A 1 105 ? -7.800 -10.047 -10.711 1.00 98.19 105 TRP A O 1
ATOM 830 N N . SER A 1 106 ? -6.341 -11.705 -10.312 1.00 97.88 106 SER A N 1
ATOM 831 C CA . SER A 1 106 ? -7.195 -12.377 -9.327 1.00 97.88 106 SER A CA 1
ATOM 832 C C . SER A 1 106 ? -7.383 -11.507 -8.080 1.00 97.88 106 SER A C 1
ATOM 834 O O . SER A 1 106 ? -8.497 -11.380 -7.571 1.00 97.88 106 SER A O 1
ATOM 836 N N . VAL A 1 107 ? -6.316 -10.843 -7.623 1.00 97.81 107 VAL A N 1
ATOM 837 C CA . VAL A 1 107 ? -6.366 -9.893 -6.503 1.00 97.81 107 VAL A CA 1
ATOM 838 C C . VAL A 1 107 ? -7.194 -8.652 -6.852 1.00 97.81 107 VAL A C 1
ATOM 840 O O . VAL A 1 107 ? -7.972 -8.217 -6.010 1.00 97.81 107 VAL A O 1
ATOM 843 N N . VAL A 1 108 ? -7.129 -8.134 -8.085 1.00 98.06 108 VAL A N 1
ATOM 844 C CA . VAL A 1 108 ? -8.000 -7.039 -8.564 1.00 98.06 108 VAL A CA 1
ATOM 845 C C . VAL A 1 108 ? -9.473 -7.411 -8.416 1.00 98.06 108 VAL A C 1
ATOM 847 O O . VAL A 1 108 ? -10.243 -6.654 -7.821 1.00 98.06 108 VAL A O 1
ATOM 850 N N . VAL A 1 109 ? -9.867 -8.591 -8.903 1.00 98.00 109 VAL A N 1
ATOM 851 C CA . VAL A 1 109 ? -11.254 -9.068 -8.799 1.00 98.00 109 VAL A CA 1
ATOM 852 C C . VAL A 1 109 ? -11.661 -9.242 -7.336 1.00 98.00 109 VAL A C 1
ATOM 854 O O . VAL A 1 109 ? -12.706 -8.737 -6.929 1.00 98.00 109 VAL A O 1
ATOM 857 N N . LEU A 1 110 ? -10.827 -9.893 -6.521 1.00 97.06 110 LEU A N 1
ATOM 858 C CA . LEU A 1 110 ? -11.106 -10.091 -5.096 1.00 97.06 110 LEU A CA 1
ATOM 859 C C . LEU A 1 110 ? -11.209 -8.768 -4.329 1.00 97.06 110 LEU A C 1
ATOM 861 O O . LEU A 1 110 ? -12.090 -8.630 -3.481 1.00 97.06 110 LEU A O 1
ATOM 865 N N . ALA A 1 111 ? -10.353 -7.789 -4.624 1.00 97.31 111 ALA A N 1
ATOM 866 C CA . ALA A 1 111 ? -10.372 -6.477 -3.986 1.00 97.31 111 ALA A CA 1
ATOM 867 C C . ALA A 1 111 ? -11.648 -5.700 -4.337 1.00 97.31 111 ALA A C 1
ATOM 869 O O . ALA A 1 111 ? -12.267 -5.119 -3.448 1.00 97.31 111 ALA A O 1
ATOM 870 N N . LEU A 1 112 ? -12.087 -5.739 -5.602 1.00 97.00 112 LEU A N 1
ATOM 871 C CA . LEU A 1 112 ? -13.344 -5.123 -6.042 1.00 97.00 112 LEU A CA 1
ATOM 872 C C . LEU A 1 112 ? -14.561 -5.794 -5.401 1.00 97.00 112 LEU A C 1
ATOM 874 O O . LEU A 1 112 ? -15.422 -5.103 -4.854 1.00 97.00 112 LEU A O 1
ATOM 878 N N . LEU A 1 113 ? -14.613 -7.129 -5.412 1.00 96.31 113 LEU A N 1
ATOM 879 C CA . LEU A 1 113 ? -15.683 -7.889 -4.762 1.00 96.31 113 LEU A CA 1
ATOM 880 C C . LEU A 1 113 ? -15.740 -7.604 -3.262 1.00 96.31 113 LEU A C 1
ATOM 882 O O . LEU A 1 113 ? -16.821 -7.413 -2.716 1.00 96.31 113 LEU A O 1
ATOM 886 N N . THR A 1 114 ? -14.583 -7.526 -2.607 1.00 95.19 114 THR A N 1
ATOM 887 C CA . THR A 1 114 ? -14.507 -7.224 -1.177 1.00 95.19 114 THR A CA 1
ATOM 888 C C . THR A 1 114 ? -14.985 -5.808 -0.885 1.00 95.19 114 THR A C 1
ATOM 890 O O . THR A 1 114 ? -15.843 -5.630 -0.027 1.00 95.19 114 THR A O 1
ATOM 893 N N . ALA A 1 115 ? -14.492 -4.805 -1.613 1.00 95.56 115 ALA A N 1
ATOM 894 C CA . ALA A 1 115 ? -14.858 -3.414 -1.376 1.00 95.56 115 ALA A CA 1
ATOM 895 C C . ALA A 1 115 ? -16.359 -3.181 -1.588 1.00 95.56 115 ALA A C 1
ATOM 897 O O . ALA A 1 115 ? -17.058 -2.754 -0.671 1.00 95.56 115 ALA A O 1
ATOM 898 N N . PHE A 1 116 ? -16.877 -3.504 -2.775 1.00 95.19 116 PHE A N 1
ATOM 899 C CA . PHE A 1 116 ? -18.279 -3.244 -3.100 1.00 95.19 116 PHE A CA 1
ATOM 900 C C . PHE A 1 116 ? -19.234 -4.216 -2.404 1.00 95.19 116 PHE A C 1
ATOM 902 O O . PHE A 1 116 ? -20.303 -3.800 -1.960 1.00 95.19 116 PHE A O 1
ATOM 909 N N . GLY A 1 117 ? -18.848 -5.485 -2.244 1.00 93.62 117 GLY A N 1
ATOM 910 C CA . GLY A 1 117 ? -19.645 -6.481 -1.529 1.00 93.62 117 GLY A CA 1
ATOM 911 C C . GLY A 1 117 ? -19.794 -6.149 -0.046 1.00 93.62 117 GLY A C 1
ATOM 912 O O . GLY A 1 117 ? -20.900 -6.233 0.492 1.00 93.62 117 GLY A O 1
ATOM 9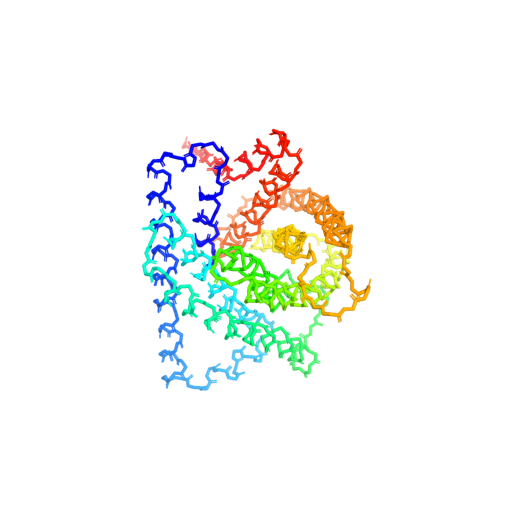13 N N . MET A 1 118 ? -18.721 -5.697 0.611 1.00 92.81 118 MET A N 1
ATOM 914 C CA . MET A 1 118 ? -18.805 -5.278 2.009 1.00 92.81 118 MET A CA 1
ATOM 915 C C . MET A 1 118 ? -19.533 -3.956 2.178 1.00 92.81 118 MET A C 1
ATOM 917 O O . MET A 1 118 ? -20.377 -3.878 3.061 1.00 92.81 118 MET A O 1
ATOM 921 N N . ILE A 1 119 ? -19.301 -2.956 1.319 1.00 92.19 119 ILE A N 1
ATOM 922 C CA . ILE A 1 119 ? -20.083 -1.708 1.357 1.00 92.19 119 ILE A CA 1
ATOM 923 C C . ILE A 1 119 ? -21.578 -2.015 1.193 1.00 92.19 119 ILE A C 1
ATOM 925 O O . ILE A 1 119 ? -22.396 -1.522 1.964 1.00 92.19 119 ILE A O 1
ATOM 929 N N . HIS A 1 120 ? -21.949 -2.882 0.248 1.00 92.06 120 HIS A N 1
ATOM 930 C CA . HIS A 1 120 ? -23.337 -3.307 0.081 1.00 92.06 120 HIS A CA 1
ATOM 931 C C . HIS A 1 120 ? -23.881 -4.016 1.331 1.00 92.06 120 HIS A C 1
ATOM 933 O O . HIS A 1 120 ? -24.988 -3.726 1.782 1.00 92.06 120 HIS A O 1
ATOM 939 N N . THR A 1 121 ? -23.088 -4.905 1.932 1.00 89.12 121 THR A N 1
ATOM 940 C CA . THR A 1 121 ? -23.460 -5.602 3.172 1.00 89.12 121 THR A CA 1
ATOM 941 C C . THR A 1 121 ? -23.657 -4.621 4.330 1.00 89.12 121 THR A C 1
ATOM 943 O O . THR A 1 121 ? -24.642 -4.737 5.056 1.00 89.12 121 THR A O 1
ATOM 946 N N . MET A 1 122 ? -22.791 -3.613 4.454 1.00 88.38 122 MET A N 1
ATOM 947 C CA . MET A 1 122 ? -22.905 -2.555 5.458 1.00 88.38 122 MET A CA 1
ATOM 948 C C . MET A 1 122 ? -24.184 -1.732 5.296 1.00 88.38 122 MET A C 1
ATOM 950 O O . MET A 1 122 ? -24.778 -1.346 6.296 1.00 88.38 122 MET A O 1
ATOM 954 N N . VAL A 1 123 ? -24.615 -1.481 4.056 1.00 88.56 123 VAL A N 1
ATOM 955 C CA . VAL A 1 123 ? -25.846 -0.732 3.758 1.00 88.56 123 VAL A CA 1
ATOM 956 C C . VAL A 1 123 ? -27.102 -1.553 4.058 1.00 88.56 123 VAL A C 1
ATOM 958 O O . VAL A 1 123 ? -28.087 -1.006 4.540 1.00 88.56 123 VAL A O 1
ATOM 961 N N . VAL A 1 124 ? -27.094 -2.852 3.746 1.00 88.31 124 VAL A N 1
ATOM 962 C CA . VAL A 1 124 ? -28.316 -3.677 3.768 1.00 88.31 124 VAL A CA 1
ATOM 963 C C . VAL A 1 124 ? -28.494 -4.459 5.069 1.00 88.31 124 VAL A C 1
ATOM 965 O O . VAL A 1 124 ? -29.625 -4.748 5.452 1.00 88.31 124 VAL A O 1
ATOM 968 N N . ARG A 1 125 ? -27.403 -4.865 5.727 1.00 80.38 125 ARG A N 1
ATOM 969 C CA . ARG A 1 125 ? -27.448 -5.865 6.810 1.00 80.38 125 ARG A CA 1
ATOM 970 C C . ARG A 1 125 ? -26.906 -5.390 8.146 1.00 80.38 125 ARG A C 1
ATOM 972 O O . ARG A 1 125 ? -27.212 -6.016 9.156 1.00 80.38 125 ARG A 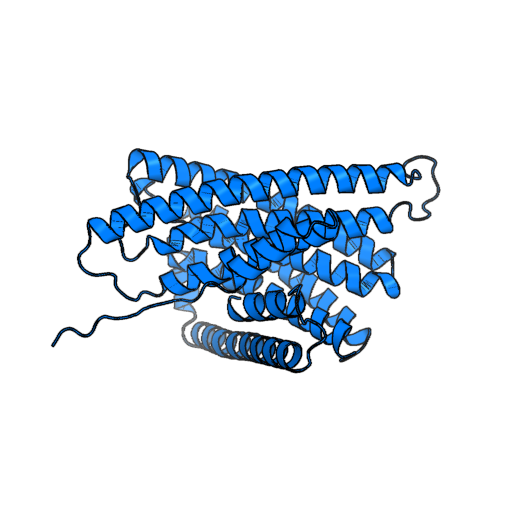O 1
ATOM 979 N N . HIS A 1 126 ? -26.071 -4.360 8.166 1.00 82.75 126 HIS A N 1
ATOM 980 C CA . HIS A 1 126 ? -25.437 -3.909 9.399 1.00 82.75 126 HIS A CA 1
ATOM 981 C C . HIS A 1 126 ? -26.138 -2.666 9.932 1.00 82.75 126 HIS A C 1
ATOM 983 O O . HIS A 1 126 ? -26.286 -1.674 9.222 1.00 82.75 126 HIS A O 1
ATOM 989 N N . ASP A 1 127 ? -26.516 -2.712 11.205 1.00 74.88 127 ASP A N 1
ATOM 990 C CA . ASP A 1 127 ? -26.964 -1.528 11.925 1.00 74.88 127 ASP A CA 1
ATOM 991 C C . ASP A 1 127 ? -25.738 -0.791 12.476 1.00 74.88 127 ASP A C 1
ATOM 993 O O . ASP A 1 127 ? -24.908 -1.368 13.186 1.00 74.88 127 ASP A O 1
ATOM 997 N N . HIS A 1 128 ? -25.587 0.474 12.097 1.00 75.62 128 HIS A N 1
ATOM 998 C CA . HIS A 1 128 ? -24.409 1.268 12.406 1.00 75.62 128 HIS A CA 1
ATOM 999 C C . HIS A 1 128 ? -24.808 2.575 13.083 1.00 75.62 128 HIS A C 1
ATOM 1001 O O . HIS A 1 128 ? -25.538 3.388 12.520 1.00 75.62 128 HIS A O 1
ATOM 1007 N N . SER A 1 129 ? -24.237 2.834 14.260 1.00 79.25 129 SER A N 1
ATOM 1008 C CA . SER A 1 129 ? -24.299 4.154 14.885 1.00 79.25 129 SER A CA 1
ATOM 1009 C C . SER A 1 129 ? -23.003 4.928 14.633 1.00 79.25 129 SER A C 1
ATOM 1011 O O . SER A 1 129 ? -21.902 4.391 14.780 1.00 79.25 129 SER A O 1
ATOM 1013 N N . ILE A 1 130 ? -23.117 6.215 14.287 1.00 75.06 130 ILE A N 1
ATOM 1014 C CA . ILE A 1 130 ? -21.955 7.078 13.998 1.00 75.06 130 ILE A CA 1
ATOM 1015 C C . ILE A 1 130 ? -21.000 7.147 15.204 1.00 75.06 130 ILE A C 1
ATOM 1017 O O . ILE A 1 130 ? -19.784 7.135 15.031 1.00 75.06 130 ILE A O 1
ATOM 1021 N N . GLY A 1 131 ? -21.517 7.119 16.437 1.00 73.06 131 GLY A N 1
ATOM 1022 C CA . GLY A 1 131 ? -20.688 7.122 17.650 1.00 73.06 131 GLY A CA 1
ATOM 1023 C C . GLY A 1 131 ? -19.778 5.895 17.800 1.00 73.06 131 GLY A C 1
ATOM 1024 O O . GLY A 1 131 ? -18.677 6.003 18.352 1.00 73.06 131 GLY A O 1
ATOM 1025 N N . GLN A 1 132 ? -20.197 4.748 17.260 1.00 78.94 132 GLN A N 1
ATOM 1026 C CA . GLN A 1 132 ? -19.448 3.487 17.280 1.00 78.94 132 GLN A CA 1
ATOM 1027 C C . GLN A 1 132 ? -18.578 3.284 16.034 1.00 78.94 132 GLN A C 1
ATOM 1029 O O . GLN A 1 132 ? -17.898 2.262 15.921 1.00 78.94 132 GLN A O 1
ATOM 1034 N N . MET A 1 133 ? -18.568 4.243 15.103 1.00 87.12 133 MET A N 1
ATOM 1035 C CA . MET A 1 133 ? -17.714 4.171 13.925 1.00 87.12 133 MET A CA 1
ATOM 1036 C C . MET A 1 133 ? -16.244 4.103 14.346 1.00 87.12 133 MET A C 1
ATOM 1038 O O . MET A 1 133 ? -15.758 4.904 15.151 1.00 87.12 133 MET A O 1
ATOM 1042 N N . THR A 1 134 ? -15.528 3.147 13.759 1.00 88.38 134 THR A N 1
ATOM 1043 C CA . THR A 1 134 ? -14.086 2.985 13.940 1.00 88.38 134 THR A CA 1
ATOM 1044 C C . THR A 1 134 ? -13.376 3.079 12.588 1.00 88.38 134 THR A C 1
ATOM 1046 O O . THR A 1 134 ? -13.991 2.833 11.548 1.00 88.38 134 THR A O 1
ATOM 1049 N N . PRO A 1 135 ? -12.063 3.362 12.573 1.00 88.75 135 PRO A N 1
ATOM 1050 C CA . PRO A 1 135 ? -11.258 3.381 11.349 1.00 88.75 135 PRO A CA 1
ATOM 1051 C C . PRO A 1 135 ? -11.277 2.067 10.555 1.00 88.75 135 PRO A C 1
ATOM 1053 O O . PRO A 1 135 ? -10.918 2.054 9.380 1.00 88.75 135 PRO A O 1
ATOM 1056 N N . THR A 1 136 ? -11.709 0.959 11.169 1.00 90.56 136 THR A N 1
ATOM 1057 C CA . THR A 1 136 ? -11.815 -0.356 10.516 1.00 90.56 136 THR A CA 1
ATOM 1058 C C . THR A 1 136 ? -12.781 -0.373 9.333 1.00 90.56 136 THR A C 1
ATOM 1060 O O . THR A 1 136 ? -12.647 -1.220 8.457 1.00 90.56 136 THR A O 1
ATOM 1063 N N . TRP A 1 137 ? -13.684 0.606 9.232 1.00 92.12 137 TRP A N 1
ATOM 1064 C CA . TRP A 1 137 ? -14.557 0.792 8.069 1.00 92.12 137 TRP A CA 1
ATOM 1065 C C . TRP A 1 137 ? -13.786 1.038 6.768 1.00 92.12 137 TRP A C 1
ATOM 1067 O O . TRP A 1 137 ? -14.332 0.847 5.688 1.00 92.12 137 TRP A O 1
ATOM 1077 N N . LEU A 1 138 ? -12.508 1.421 6.850 1.00 93.75 138 LEU A N 1
ATOM 1078 C CA . LEU A 1 138 ? -11.633 1.539 5.685 1.00 93.75 138 LEU A CA 1
ATOM 1079 C C . LEU A 1 138 ? -11.114 0.189 5.177 1.00 93.75 138 LEU A C 1
ATOM 1081 O O . LEU A 1 138 ? -10.720 0.102 4.015 1.00 93.75 138 LEU A O 1
ATOM 1085 N N . LEU A 1 139 ? -11.102 -0.858 6.009 1.00 92.88 139 LEU A N 1
ATOM 1086 C CA . LEU A 1 139 ? -10.478 -2.146 5.682 1.00 92.88 139 LEU A CA 1
ATOM 1087 C C . LEU A 1 139 ? -11.033 -2.822 4.421 1.00 92.88 139 LEU A C 1
ATOM 1089 O O . LEU A 1 139 ? -10.227 -3.429 3.721 1.00 92.88 139 LEU A O 1
ATOM 1093 N N . PRO A 1 140 ? -12.323 -2.699 4.055 1.00 93.81 140 PRO A N 1
ATOM 1094 C CA . PRO A 1 140 ? -12.801 -3.225 2.780 1.00 93.81 140 PRO A CA 1
ATOM 1095 C C . PRO A 1 140 ? -12.280 -2.474 1.550 1.00 93.81 140 PRO A C 1
ATOM 1097 O O . PRO A 1 140 ? -12.206 -3.056 0.474 1.00 93.81 140 PRO A O 1
ATOM 1100 N N . VAL A 1 141 ? -11.918 -1.194 1.692 1.00 95.19 141 VAL A N 1
ATOM 1101 C CA . VAL A 1 141 ? -11.486 -0.318 0.584 1.00 95.19 141 VAL A CA 1
ATOM 1102 C C . VAL A 1 141 ? -9.963 -0.299 0.429 1.00 95.19 141 VAL A C 1
ATOM 1104 O O . VAL A 1 141 ? -9.459 -0.244 -0.690 1.00 95.19 141 VAL A O 1
ATOM 1107 N N . VAL A 1 142 ? -9.218 -0.419 1.534 1.00 92.44 142 VAL A N 1
ATOM 1108 C CA . VAL A 1 142 ? -7.742 -0.531 1.564 1.00 92.44 142 VAL A CA 1
ATOM 1109 C C . VAL A 1 142 ? -7.145 -1.493 0.514 1.00 92.44 142 VAL A C 1
ATOM 1111 O O . VAL A 1 142 ? -6.109 -1.146 -0.063 1.00 92.44 142 VAL A O 1
ATOM 1114 N N . PRO A 1 143 ? -7.744 -2.662 0.204 1.00 95.31 143 PRO A N 1
ATOM 1115 C CA . PRO A 1 143 ? -7.177 -3.612 -0.743 1.00 95.31 143 PRO A CA 1
ATOM 1116 C C . PRO A 1 143 ? -7.110 -3.064 -2.159 1.00 95.31 143 PRO A C 1
ATOM 1118 O O . PRO A 1 143 ? -6.183 -3.413 -2.881 1.00 95.31 143 PRO A O 1
ATOM 1121 N N . LEU A 1 144 ? -8.033 -2.184 -2.557 1.00 96.94 144 LEU A N 1
ATOM 1122 C CA . LEU A 1 144 ? -7.990 -1.542 -3.871 1.00 96.94 144 LEU A CA 1
ATOM 1123 C C . LEU A 1 144 ? -6.721 -0.689 -4.008 1.00 96.94 144 LEU A C 1
ATOM 1125 O O . LEU A 1 144 ? -5.987 -0.818 -4.986 1.00 96.94 144 LEU A O 1
ATOM 1129 N N . GLY A 1 145 ? -6.402 0.112 -2.987 1.00 95.94 145 GLY A N 1
ATOM 1130 C CA . GLY A 1 145 ? -5.166 0.896 -2.940 1.00 95.94 145 GLY A CA 1
ATOM 1131 C C . GLY A 1 145 ? -3.905 0.026 -2.979 1.00 95.94 145 GLY A C 1
ATOM 1132 O O . GLY A 1 145 ? -3.012 0.288 -3.781 1.00 95.94 145 GLY A O 1
ATOM 1133 N N . ALA A 1 146 ? -3.855 -1.042 -2.174 1.00 95.75 146 ALA A N 1
ATOM 1134 C CA . ALA A 1 146 ? -2.721 -1.974 -2.150 1.00 95.75 146 ALA A CA 1
ATOM 1135 C C . ALA A 1 146 ? -2.547 -2.736 -3.478 1.00 95.75 146 ALA A C 1
ATOM 1137 O O . ALA A 1 146 ? -1.432 -2.941 -3.951 1.00 95.75 146 ALA A O 1
ATOM 1138 N N . THR A 1 147 ? -3.653 -3.131 -4.108 1.00 97.38 147 THR A N 1
ATOM 1139 C CA . THR A 1 147 ? -3.635 -3.802 -5.415 1.00 97.38 147 THR A CA 1
ATOM 1140 C C . THR A 1 147 ? -3.147 -2.858 -6.507 1.00 97.38 147 THR A C 1
ATOM 1142 O O . THR A 1 147 ? -2.413 -3.266 -7.403 1.00 97.38 147 THR A O 1
ATOM 1145 N N . SER A 1 148 ? -3.516 -1.581 -6.422 1.00 97.81 148 SER A N 1
ATOM 1146 C CA . SER A 1 148 ? -3.049 -0.562 -7.352 1.00 97.81 148 SER A CA 1
ATOM 1147 C C . SER A 1 148 ? -1.543 -0.290 -7.223 1.00 97.81 148 SER A C 1
ATOM 1149 O O . SER A 1 148 ? -0.820 -0.328 -8.215 1.00 97.81 148 SER A O 1
ATOM 1151 N N . SER A 1 149 ? -1.006 -0.092 -6.017 1.00 96.25 149 SER A N 1
ATOM 1152 C CA . SER A 1 149 ? 0.450 0.072 -5.870 1.00 96.25 149 SER A CA 1
ATOM 1153 C C . SER A 1 149 ? 1.214 -1.172 -6.337 1.00 96.25 149 SER A C 1
ATOM 1155 O O . SER A 1 149 ? 2.215 -1.046 -7.043 1.00 96.25 149 SER A O 1
ATOM 1157 N N . SER A 1 150 ? 0.678 -2.366 -6.061 1.00 97.19 150 SER A N 1
ATOM 1158 C CA . SER A 1 150 ? 1.206 -3.631 -6.585 1.00 97.19 150 SER A CA 1
ATOM 1159 C C . SER A 1 150 ? 1.221 -3.689 -8.116 1.00 97.19 150 SER A C 1
ATOM 1161 O O . SER A 1 150 ? 2.216 -4.088 -8.718 1.00 97.19 150 SER A O 1
ATOM 1163 N N . GLY A 1 151 ? 0.158 -3.204 -8.765 1.00 97.31 151 GLY A N 1
ATOM 1164 C CA . GLY A 1 151 ? 0.088 -3.100 -10.222 1.00 97.31 151 GLY A CA 1
ATOM 1165 C C . GLY A 1 151 ? 1.114 -2.122 -10.793 1.00 97.31 151 GLY A C 1
ATOM 1166 O O . GLY A 1 151 ? 1.701 -2.395 -11.836 1.00 97.31 151 GLY A O 1
ATOM 1167 N N . GLY A 1 152 ? 1.385 -1.019 -10.090 1.00 96.75 152 GLY A N 1
ATOM 1168 C CA . GLY A 1 152 ? 2.440 -0.069 -10.448 1.00 96.75 152 GLY A CA 1
ATOM 1169 C C . GLY A 1 152 ? 3.840 -0.694 -10.416 1.00 96.75 152 GLY A C 1
ATOM 1170 O O . GLY A 1 152 ? 4.590 -0.553 -11.382 1.00 96.75 152 GLY A O 1
ATOM 1171 N N . LEU A 1 153 ? 4.174 -1.434 -9.353 1.00 96.31 153 LEU A N 1
ATOM 1172 C CA . LEU A 1 153 ? 5.445 -2.167 -9.259 1.00 96.31 153 LEU A CA 1
ATOM 1173 C C . LEU A 1 153 ? 5.565 -3.223 -10.360 1.00 96.31 153 LEU A C 1
ATOM 1175 O O . LEU A 1 153 ? 6.552 -3.278 -11.090 1.00 96.31 153 LEU A O 1
ATOM 1179 N N . LEU A 1 154 ? 4.518 -4.026 -10.536 1.00 96.88 154 LEU A N 1
ATOM 1180 C CA . LEU A 1 154 ? 4.509 -5.087 -11.531 1.00 96.88 154 LEU A CA 1
ATOM 1181 C C . LEU A 1 154 ? 4.602 -4.542 -12.963 1.00 96.88 154 LEU A C 1
ATOM 1183 O O . LEU A 1 154 ? 5.279 -5.122 -13.810 1.00 96.88 154 LEU A O 1
ATOM 1187 N N . ALA A 1 155 ? 3.957 -3.411 -13.249 1.00 96.50 155 ALA A N 1
ATOM 1188 C CA . ALA A 1 155 ? 4.066 -2.753 -14.542 1.00 96.50 155 ALA A CA 1
ATOM 1189 C C . ALA A 1 155 ? 5.498 -2.284 -14.834 1.00 96.50 155 ALA A C 1
ATOM 1191 O O . ALA A 1 155 ? 5.947 -2.428 -15.975 1.00 96.50 155 ALA A O 1
ATOM 1192 N N . ALA A 1 156 ? 6.219 -1.769 -13.834 1.00 95.00 156 ALA A N 1
ATOM 1193 C CA . ALA A 1 156 ? 7.622 -1.392 -13.982 1.00 95.00 156 ALA A CA 1
ATOM 1194 C C . ALA A 1 156 ? 8.491 -2.618 -14.322 1.00 95.00 156 ALA A C 1
ATOM 1196 O O . ALA A 1 156 ? 9.210 -2.589 -15.320 1.00 95.00 156 ALA A O 1
ATOM 1197 N N . ALA A 1 157 ? 8.314 -3.732 -13.603 1.00 94.94 157 ALA A N 1
ATOM 1198 C CA . ALA A 1 157 ? 9.035 -4.987 -13.852 1.00 94.94 157 ALA A CA 1
ATOM 1199 C C . ALA A 1 157 ? 8.698 -5.635 -15.215 1.00 94.94 157 ALA A C 1
ATOM 1201 O O . ALA A 1 157 ? 9.534 -6.272 -15.863 1.00 94.94 157 ALA A O 1
ATOM 1202 N N . LEU A 1 158 ? 7.465 -5.460 -15.705 1.00 94.56 158 LEU A N 1
ATOM 1203 C CA . LEU A 1 158 ? 7.038 -5.957 -17.019 1.00 94.56 158 LEU A CA 1
ATOM 1204 C C . LEU A 1 158 ? 7.543 -5.099 -18.184 1.00 94.56 158 LEU A C 1
ATOM 1206 O O . LEU A 1 158 ? 7.647 -5.606 -19.302 1.00 94.56 158 LEU A O 1
ATOM 1210 N N . LYS A 1 159 ? 7.868 -3.822 -17.955 1.00 92.88 159 LYS A N 1
ATOM 1211 C CA . LYS A 1 159 ? 8.237 -2.864 -19.009 1.00 92.88 159 LYS A CA 1
ATOM 1212 C C . LYS A 1 159 ? 9.398 -3.331 -19.904 1.00 92.88 159 LYS A C 1
ATOM 1214 O O . LYS A 1 159 ? 9.232 -3.223 -21.120 1.00 92.88 159 LYS A O 1
ATOM 1219 N N . PRO A 1 160 ? 10.518 -3.884 -19.386 1.00 91.38 160 PRO A N 1
ATOM 1220 C CA . PRO A 1 160 ? 11.616 -4.380 -20.226 1.00 91.38 160 PRO A CA 1
ATOM 1221 C C . PRO A 1 160 ? 11.218 -5.545 -21.144 1.00 91.38 160 PRO A C 1
ATOM 1223 O O . PRO A 1 160 ? 11.877 -5.794 -22.148 1.00 91.38 160 PRO A O 1
ATOM 1226 N N . HIS A 1 161 ? 10.139 -6.255 -20.807 1.00 91.19 161 HIS A N 1
ATOM 1227 C CA . HIS A 1 161 ? 9.697 -7.468 -21.491 1.00 91.19 161 HIS A CA 1
ATOM 1228 C C . HIS A 1 161 ? 8.530 -7.200 -22.450 1.00 91.19 161 HIS A C 1
ATOM 1230 O O . HIS A 1 161 ? 8.453 -7.782 -23.529 1.00 91.19 161 HIS A O 1
ATOM 1236 N N . SER A 1 162 ? 7.591 -6.334 -22.056 1.00 90.69 162 SER A N 1
ATOM 1237 C CA . SER A 1 162 ? 6.445 -5.940 -22.872 1.00 90.69 162 SER A CA 1
ATOM 1238 C C . SER A 1 162 ? 5.879 -4.592 -22.425 1.00 90.69 162 SER A C 1
ATOM 1240 O O . SER A 1 162 ? 5.168 -4.490 -21.421 1.00 90.69 162 SER A O 1
ATOM 1242 N N . ALA A 1 163 ? 6.110 -3.556 -23.235 1.00 89.12 163 ALA A N 1
ATOM 1243 C CA . ALA A 1 163 ? 5.519 -2.233 -23.030 1.00 89.12 163 ALA A CA 1
ATOM 1244 C C . ALA A 1 163 ? 3.978 -2.269 -23.051 1.00 89.12 163 ALA A C 1
ATOM 1246 O O . ALA A 1 163 ? 3.329 -1.532 -22.315 1.00 89.12 163 ALA A O 1
ATOM 1247 N N . HIS A 1 164 ? 3.384 -3.163 -23.849 1.00 89.31 164 HIS A N 1
ATOM 1248 C CA . HIS A 1 164 ? 1.933 -3.334 -23.920 1.00 89.31 164 HIS A CA 1
ATOM 1249 C C . HIS A 1 164 ? 1.348 -3.876 -22.606 1.00 89.31 164 HIS A C 1
ATOM 1251 O O . HIS A 1 164 ? 0.392 -3.309 -22.079 1.00 89.31 164 HIS A O 1
ATOM 1257 N N . LEU A 1 165 ? 1.942 -4.934 -22.036 1.00 92.50 165 LEU A N 1
ATOM 1258 C CA . LEU A 1 165 ? 1.494 -5.473 -20.745 1.00 92.50 165 LEU A CA 1
ATOM 1259 C C . LEU A 1 165 ? 1.721 -4.471 -19.610 1.00 92.50 165 LEU A C 1
ATOM 1261 O O . LEU A 1 165 ? 0.854 -4.315 -18.751 1.00 92.50 165 LEU A O 1
ATOM 1265 N N . SER A 1 166 ? 2.846 -3.755 -19.633 1.00 93.38 166 SER A N 1
ATOM 1266 C CA . SER A 1 166 ? 3.136 -2.679 -18.681 1.00 93.38 166 SER A CA 1
ATOM 1267 C C . SER A 1 166 ? 2.093 -1.552 -18.743 1.00 93.38 166 SER A C 1
ATOM 1269 O O . SER A 1 166 ? 1.598 -1.108 -17.703 1.00 93.38 166 SER A O 1
ATOM 1271 N N . LEU A 1 167 ? 1.670 -1.151 -19.951 1.00 91.38 167 LEU A N 1
ATOM 1272 C CA . LEU A 1 167 ? 0.634 -0.132 -20.139 1.00 91.38 167 LEU A CA 1
ATOM 1273 C C . LEU A 1 167 ? -0.733 -0.605 -19.639 1.00 91.38 167 LEU A C 1
ATOM 1275 O O . LEU A 1 167 ? -1.390 0.135 -18.904 1.00 91.38 167 LEU A O 1
ATOM 1279 N N . ILE A 1 168 ? -1.155 -1.823 -19.997 1.00 93.31 168 ILE A N 1
ATOM 1280 C CA . ILE A 1 168 ? -2.425 -2.397 -19.522 1.00 93.31 168 ILE A CA 1
ATOM 1281 C C . ILE A 1 168 ? -2.434 -2.437 -17.996 1.00 93.31 168 ILE A C 1
ATOM 1283 O O . ILE A 1 168 ? -3.376 -1.954 -17.370 1.00 93.31 168 ILE A O 1
ATOM 1287 N N . THR A 1 169 ? -1.363 -2.961 -17.404 1.00 96.50 169 THR A N 1
ATOM 1288 C CA . THR A 1 169 ? -1.244 -3.100 -15.950 1.00 96.50 169 THR A CA 1
ATOM 1289 C C . THR A 1 169 ? -1.306 -1.735 -15.270 1.00 96.50 169 THR A C 1
ATOM 1291 O O . THR A 1 169 ? -2.120 -1.558 -14.370 1.00 96.50 169 THR A O 1
ATOM 1294 N N . SER A 1 170 ? -0.556 -0.737 -15.756 1.00 95.00 170 SER A N 1
ATOM 1295 C CA . SER A 1 170 ? -0.579 0.629 -15.201 1.00 95.00 170 SER A CA 1
ATOM 1296 C C . SER A 1 170 ? -1.948 1.305 -15.342 1.00 95.00 170 SER A C 1
ATOM 1298 O O . SER A 1 170 ? -2.404 1.996 -14.434 1.00 95.00 170 SER A O 1
ATOM 1300 N N . THR A 1 171 ? -2.634 1.089 -16.468 1.00 93.69 171 THR A N 1
ATOM 1301 C CA . THR A 1 171 ? -3.949 1.694 -16.738 1.00 93.69 171 THR A CA 1
ATOM 1302 C C . THR A 1 171 ? -5.021 1.129 -15.810 1.00 93.69 171 THR A C 1
ATOM 1304 O O . THR A 1 171 ? -5.739 1.885 -15.157 1.00 93.69 171 THR A O 1
ATOM 1307 N N . PHE A 1 172 ? -5.114 -0.200 -15.703 1.00 96.44 172 PHE A N 1
ATOM 1308 C CA . PHE A 1 172 ? -6.068 -0.844 -14.798 1.00 96.44 172 PHE A CA 1
ATOM 1309 C C . PHE A 1 172 ? -5.733 -0.575 -13.334 1.00 96.44 172 PHE A C 1
ATOM 1311 O O . PHE A 1 172 ? -6.628 -0.315 -12.536 1.00 96.44 172 PHE A O 1
ATOM 1318 N N . SER A 1 173 ? -4.446 -0.567 -12.999 1.00 97.19 173 SER A N 1
ATOM 1319 C CA . SER A 1 173 ? -3.951 -0.190 -11.683 1.00 97.19 173 SER A CA 1
ATOM 1320 C C . SER A 1 173 ? -4.408 1.215 -11.271 1.00 97.19 173 SER A C 1
ATOM 1322 O O . SER A 1 173 ? -4.964 1.373 -10.180 1.00 97.19 173 SER A O 1
ATOM 1324 N N . LEU A 1 174 ? -4.274 2.227 -12.140 1.00 96.00 174 LEU A N 1
ATOM 1325 C CA . LEU A 1 174 ? -4.837 3.558 -11.877 1.00 96.00 174 LEU A CA 1
ATOM 1326 C C . LEU A 1 174 ? -6.361 3.538 -11.776 1.00 96.00 174 LEU A C 1
ATOM 1328 O O . LEU A 1 174 ? -6.911 4.193 -10.896 1.00 96.00 174 LEU A O 1
ATOM 1332 N N . GLY A 1 175 ? -7.055 2.782 -12.628 1.00 96.25 175 GLY A N 1
ATOM 1333 C CA . GLY A 1 175 ? -8.513 2.646 -12.550 1.00 96.25 175 GLY A CA 1
ATOM 1334 C C . GLY A 1 175 ? -8.984 2.135 -11.183 1.00 96.25 175 GLY A C 1
ATOM 1335 O O . GLY A 1 175 ? -9.890 2.710 -10.580 1.00 96.25 175 GLY A O 1
ATOM 1336 N N . VAL A 1 176 ? -8.316 1.108 -10.649 1.00 96.75 176 VAL A N 1
ATOM 1337 C CA . VAL A 1 176 ? -8.587 0.564 -9.308 1.00 96.75 176 VAL A CA 1
ATOM 1338 C C . VAL A 1 176 ? -8.319 1.610 -8.219 1.00 96.75 176 VAL A C 1
ATOM 1340 O O . VAL A 1 176 ? -9.102 1.735 -7.275 1.00 96.75 176 VAL A O 1
ATOM 1343 N N . LEU A 1 177 ? -7.265 2.418 -8.359 1.00 97.06 177 LEU A N 1
ATOM 1344 C CA . LEU A 1 177 ? -6.984 3.508 -7.423 1.00 97.06 177 LEU A CA 1
ATOM 1345 C C . LEU A 1 177 ? -8.053 4.596 -7.435 1.00 97.06 177 LEU A C 1
ATOM 1347 O O . LEU A 1 177 ? -8.458 5.072 -6.376 1.00 97.06 177 LEU A O 1
ATOM 1351 N N . LEU A 1 178 ? -8.509 4.981 -8.626 1.00 94.75 178 LEU A N 1
ATOM 1352 C CA . LEU A 1 178 ? -9.551 5.987 -8.803 1.00 94.75 178 LEU A CA 1
ATOM 1353 C C . LEU A 1 178 ? -10.902 5.514 -8.254 1.00 94.75 178 LEU A C 1
ATOM 1355 O O . LEU A 1 178 ? -11.698 6.348 -7.838 1.00 94.75 178 LEU A O 1
ATOM 1359 N N . ALA A 1 179 ? -11.143 4.202 -8.170 1.00 93.06 179 ALA A N 1
ATOM 1360 C CA . ALA A 1 179 ? -12.259 3.653 -7.401 1.00 93.06 179 ALA A CA 1
ATOM 1361 C C . ALA A 1 179 ? -11.998 3.703 -5.880 1.00 93.06 179 ALA A C 1
ATOM 1363 O O . ALA A 1 179 ? -12.896 4.017 -5.102 1.00 93.06 179 ALA A O 1
ATOM 1364 N N . SER A 1 180 ? -10.763 3.429 -5.446 1.00 94.50 180 SER A N 1
ATOM 1365 C CA . SER A 1 180 ? -10.378 3.377 -4.029 1.00 94.50 180 SER A CA 1
ATOM 1366 C C . SER A 1 180 ? -10.391 4.736 -3.324 1.00 94.50 180 SER A C 1
ATOM 1368 O O . SER A 1 180 ? -10.895 4.839 -2.206 1.00 94.50 180 SER A O 1
ATOM 1370 N N . LEU A 1 181 ? -9.770 5.758 -3.921 1.00 95.12 181 LEU A N 1
ATOM 1371 C CA . LEU A 1 181 ? -9.486 7.031 -3.251 1.00 95.12 181 LEU A CA 1
ATOM 1372 C C . LEU A 1 181 ? -10.755 7.806 -2.868 1.00 95.12 181 LEU A C 1
ATOM 1374 O O . LEU A 1 181 ? -10.854 8.199 -1.706 1.00 95.12 181 LEU A O 1
ATOM 1378 N N . PRO A 1 182 ? -11.750 7.995 -3.758 1.00 95.31 182 PRO A N 1
ATOM 1379 C CA . PRO A 1 182 ? -12.987 8.682 -3.397 1.00 95.31 182 PRO A CA 1
ATOM 1380 C C . PRO A 1 182 ? -13.745 7.962 -2.279 1.00 95.31 182 PRO A C 1
ATOM 1382 O O . PRO A 1 182 ? -14.184 8.605 -1.327 1.00 95.31 182 PRO A O 1
ATOM 1385 N N . LEU A 1 183 ? -13.844 6.626 -2.349 1.00 94.62 183 LEU A N 1
ATOM 1386 C CA . LEU A 1 183 ? -14.472 5.810 -1.304 1.00 94.62 183 LEU A CA 1
ATOM 1387 C C . LEU A 1 183 ? -13.772 5.998 0.045 1.00 94.62 183 LEU A C 1
ATOM 1389 O O . LEU A 1 183 ? -14.428 6.243 1.057 1.00 94.62 183 LEU A O 1
ATOM 1393 N N . ALA A 1 184 ? -12.439 5.946 0.057 1.00 95.81 184 ALA A N 1
ATOM 1394 C CA . ALA A 1 184 ? -11.664 6.168 1.267 1.00 95.81 184 ALA A CA 1
ATOM 1395 C C . ALA A 1 184 ? -11.852 7.589 1.819 1.00 95.81 184 ALA A C 1
ATOM 1397 O O . ALA A 1 184 ? -12.085 7.737 3.014 1.00 95.81 184 ALA A O 1
ATOM 1398 N N . ILE A 1 185 ? -11.812 8.626 0.976 1.00 95.69 185 ILE A N 1
ATOM 1399 C CA . ILE A 1 185 ? -11.998 10.024 1.400 1.00 95.69 185 ILE A CA 1
ATOM 1400 C C . ILE A 1 185 ? -13.382 10.230 2.031 1.00 95.69 185 ILE A C 1
ATOM 1402 O O . ILE A 1 185 ? -13.474 10.877 3.072 1.00 95.69 185 ILE A O 1
ATOM 1406 N N . MET A 1 186 ? -14.443 9.639 1.468 1.00 95.62 186 MET A N 1
ATOM 1407 C CA . MET A 1 186 ? -15.790 9.705 2.052 1.00 95.62 186 MET A CA 1
ATOM 1408 C C . MET A 1 186 ? -15.846 9.063 3.445 1.00 95.62 186 MET A C 1
ATOM 1410 O O . MET A 1 186 ? -16.376 9.660 4.382 1.00 95.62 186 MET A O 1
ATOM 1414 N N . ILE A 1 187 ? -15.250 7.879 3.615 1.00 94.62 187 ILE A N 1
ATOM 1415 C CA . ILE A 1 187 ? -15.196 7.191 4.915 1.00 94.62 187 ILE A CA 1
ATOM 1416 C C . ILE A 1 187 ? -14.344 7.977 5.922 1.00 94.62 187 ILE A C 1
ATOM 1418 O O . ILE A 1 187 ? -14.732 8.125 7.079 1.00 94.62 187 ILE A O 1
ATOM 1422 N N . ILE A 1 188 ? -13.212 8.537 5.489 1.00 95.19 188 ILE A N 1
ATOM 1423 C CA . ILE A 1 188 ? -12.343 9.373 6.327 1.00 95.19 188 ILE A CA 1
ATOM 1424 C C . ILE A 1 188 ? -13.073 10.647 6.771 1.00 95.19 188 ILE A C 1
ATOM 1426 O O . ILE A 1 188 ? -12.962 11.031 7.932 1.00 95.19 188 ILE A O 1
ATOM 1430 N N . ALA A 1 189 ? -13.852 11.281 5.891 1.00 94.94 189 ALA A N 1
ATOM 1431 C CA . ALA A 1 189 ? -14.640 12.464 6.232 1.00 94.94 189 ALA A CA 1
ATOM 1432 C C . ALA A 1 189 ? -15.710 12.159 7.294 1.00 94.94 189 ALA A C 1
ATOM 1434 O O . ALA A 1 189 ? -15.855 12.915 8.255 1.00 94.94 189 ALA A O 1
ATOM 1435 N N . MET A 1 190 ? -16.407 11.022 7.177 1.00 93.38 190 MET A N 1
ATOM 1436 C CA . MET A 1 190 ? -17.342 10.560 8.212 1.00 93.38 190 MET A CA 1
ATOM 1437 C C . MET A 1 190 ? -16.626 10.290 9.539 1.00 93.38 190 MET A C 1
ATOM 1439 O O . MET A 1 190 ? -17.088 10.714 10.597 1.00 93.38 190 MET A O 1
ATOM 1443 N N . PHE A 1 191 ? -15.455 9.649 9.495 1.00 93.81 191 PHE A N 1
ATOM 1444 C CA . PHE A 1 191 ? -14.663 9.406 10.697 1.00 93.81 191 PHE A CA 1
ATOM 1445 C C . PHE A 1 191 ? -14.173 10.710 11.345 1.00 93.81 191 PHE A C 1
ATOM 1447 O O . PHE A 1 191 ? -14.193 10.844 12.567 1.00 93.81 191 PHE A O 1
ATOM 1454 N N . PHE A 1 192 ? -13.785 11.703 10.544 1.00 93.94 192 PHE A N 1
ATOM 1455 C CA . PHE A 1 192 ? -13.414 13.026 11.038 1.00 93.94 192 PHE A CA 1
ATOM 1456 C C . PHE A 1 192 ? -14.584 13.715 11.748 1.00 93.94 192 PHE A C 1
ATOM 1458 O O . PHE A 1 192 ? -14.422 14.214 12.862 1.00 93.94 192 PHE A O 1
ATOM 1465 N N . GLN A 1 193 ? -15.782 13.669 11.159 1.00 94.56 193 GLN A N 1
ATOM 1466 C CA . GLN A 1 193 ? -16.995 14.173 11.803 1.00 94.56 193 GLN A CA 1
ATOM 1467 C C . GLN A 1 193 ? -17.269 13.447 13.129 1.00 94.56 193 GLN A C 1
ATOM 1469 O O . GLN A 1 193 ? -17.546 14.103 14.137 1.00 94.56 193 GLN A O 1
ATOM 1474 N N . ARG A 1 194 ? -17.105 12.118 13.168 1.00 93.38 194 ARG A N 1
ATOM 1475 C CA . ARG A 1 194 ? -17.217 11.328 14.401 1.00 93.38 194 ARG A CA 1
ATOM 1476 C C . ARG A 1 194 ? -16.236 11.801 15.466 1.00 93.38 194 ARG A C 1
ATOM 1478 O O . ARG A 1 194 ? -16.630 11.924 16.622 1.00 93.38 194 ARG A O 1
ATOM 1485 N N . LEU A 1 195 ? -14.977 12.060 15.108 1.00 91.88 195 LEU A N 1
ATOM 1486 C CA . LEU A 1 195 ? -13.969 12.545 16.057 1.00 91.88 195 LEU A CA 1
ATOM 1487 C C . LEU A 1 195 ? -14.332 13.915 16.642 1.00 91.88 195 LEU A C 1
ATOM 1489 O O . LEU A 1 195 ? -14.088 14.150 17.822 1.00 91.88 195 LEU A O 1
ATOM 1493 N N . ILE A 1 196 ? -14.941 14.801 15.851 1.00 92.56 196 ILE A N 1
ATOM 1494 C CA . ILE A 1 196 ? -15.392 16.117 16.327 1.00 92.56 196 ILE A CA 1
ATOM 1495 C C . ILE A 1 196 ? -16.567 15.979 17.301 1.00 92.56 196 ILE A C 1
ATOM 1497 O O . ILE A 1 196 ? -16.572 16.622 18.347 1.00 92.56 196 ILE A O 1
ATOM 1501 N N . VAL A 1 197 ? -17.561 15.147 16.974 1.00 93.25 197 VAL A N 1
ATOM 1502 C CA . VAL A 1 197 ? -18.799 15.040 17.768 1.00 93.25 197 VAL A CA 1
ATOM 1503 C C . VAL A 1 197 ? -18.630 14.165 19.009 1.00 93.25 197 VAL A C 1
ATOM 1505 O O . VAL A 1 197 ? -19.160 14.489 20.068 1.00 93.25 197 VAL A O 1
ATOM 1508 N N . HIS A 1 198 ? -17.894 13.060 18.895 1.00 90.12 198 HIS A N 1
ATOM 1509 C CA . HIS A 1 198 ? -17.756 12.060 19.958 1.00 90.12 198 HIS A CA 1
ATOM 1510 C C . HIS A 1 198 ? -16.375 12.062 20.628 1.00 90.12 198 HIS A C 1
ATOM 1512 O O . HIS A 1 198 ? -16.155 11.304 21.572 1.00 90.12 198 HIS A O 1
ATOM 1518 N N . GLY A 1 199 ? -15.448 12.905 20.169 1.00 88.31 199 GLY A N 1
ATOM 1519 C CA . GLY A 1 199 ? -14.082 12.961 20.681 1.00 88.31 199 GLY A CA 1
ATOM 1520 C C . GLY A 1 199 ? -13.183 11.834 20.150 1.00 88.31 199 GLY A C 1
ATOM 1521 O O . GLY A 1 199 ? -13.550 11.117 19.212 1.00 88.31 199 GLY A O 1
ATOM 1522 N N . PRO A 1 200 ? -11.977 11.667 20.727 1.00 88.81 200 PRO A N 1
ATOM 1523 C CA . PRO A 1 200 ? -11.045 10.615 20.330 1.00 88.81 200 PRO A CA 1
ATOM 1524 C C . PRO A 1 200 ? -11.590 9.208 20.625 1.00 88.81 200 PRO A C 1
ATOM 1526 O O . PRO A 1 200 ? -12.572 9.025 21.344 1.00 88.81 200 PRO A O 1
ATOM 1529 N N . LEU A 1 201 ? -10.957 8.192 20.038 1.00 86.81 201 LEU A N 1
ATOM 1530 C CA . LEU A 1 201 ? -11.234 6.791 20.365 1.00 86.81 201 LEU A CA 1
ATOM 1531 C C . LEU A 1 201 ? -10.714 6.445 21.770 1.00 86.81 201 LEU A C 1
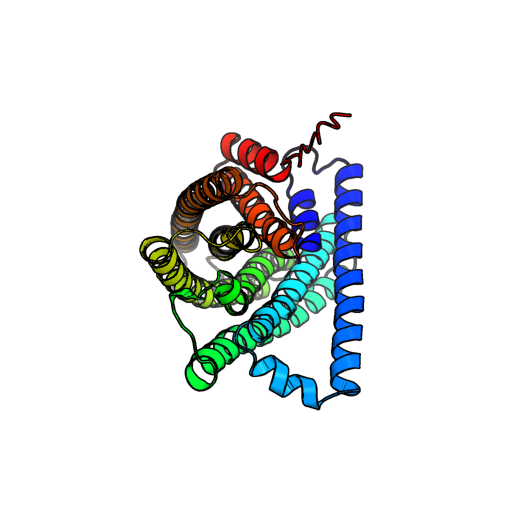ATOM 1533 O O . LEU A 1 201 ? -9.734 7.027 22.238 1.00 86.81 201 LEU A O 1
ATOM 1537 N N . ASP A 1 202 ? -11.327 5.446 22.402 1.00 85.44 202 ASP A N 1
ATOM 1538 C CA . ASP A 1 202 ? -10.872 4.920 23.691 1.00 85.44 202 ASP A CA 1
ATOM 1539 C C . ASP A 1 202 ? -9.483 4.264 23.595 1.00 85.44 202 ASP A C 1
ATOM 1541 O O . ASP A 1 202 ? -9.042 3.834 22.524 1.00 85.44 202 ASP A O 1
ATOM 1545 N N . ALA A 1 203 ? -8.797 4.128 24.737 1.00 80.56 203 ALA A N 1
ATOM 1546 C CA . ALA A 1 203 ? -7.424 3.613 24.824 1.00 80.56 203 ALA A CA 1
ATOM 1547 C C . ALA A 1 203 ? -7.143 2.307 24.052 1.00 80.56 203 ALA A C 1
ATOM 1549 O O . ALA A 1 203 ? -6.108 2.244 23.388 1.00 80.56 203 ALA A O 1
ATOM 1550 N N . PRO A 1 204 ? -8.032 1.293 24.037 1.00 80.88 204 PRO A N 1
ATOM 1551 C CA . PRO A 1 204 ? -7.798 0.062 23.276 1.00 80.88 204 PRO A CA 1
ATOM 1552 C C . PRO A 1 204 ? -7.747 0.256 21.754 1.00 80.88 204 PRO A C 1
ATOM 1554 O O . PRO A 1 204 ? -7.144 -0.563 21.058 1.00 80.88 204 PRO A O 1
ATOM 1557 N N . LEU A 1 205 ? -8.401 1.307 21.245 1.00 82.56 205 LEU A N 1
ATOM 1558 C CA . LEU A 1 205 ? -8.644 1.550 19.821 1.00 82.56 205 LEU A CA 1
ATOM 1559 C C . LEU A 1 205 ? -7.931 2.796 19.291 1.00 82.56 205 LEU A C 1
ATOM 1561 O O . LEU A 1 205 ? -7.858 2.962 18.077 1.00 82.56 205 LEU A O 1
ATOM 1565 N N . VAL A 1 206 ? -7.373 3.656 20.146 1.00 83.56 206 VAL A N 1
ATOM 1566 C CA . VAL A 1 206 ? -6.757 4.925 19.722 1.00 83.56 206 VAL A CA 1
ATOM 1567 C C . VAL A 1 206 ? -5.643 4.742 18.683 1.00 83.56 206 VAL A C 1
ATOM 1569 O O . VAL A 1 206 ? -5.528 5.545 17.763 1.00 83.56 206 VAL A O 1
ATOM 1572 N N . LEU A 1 207 ? -4.886 3.640 18.744 1.00 85.38 207 LEU A N 1
ATOM 1573 C CA . LEU A 1 207 ? -3.844 3.330 17.752 1.00 85.38 207 LEU A CA 1
ATOM 1574 C C . LEU A 1 207 ? -4.413 2.962 16.380 1.00 85.38 207 LEU A C 1
ATOM 1576 O O . LEU A 1 207 ? -3.769 3.206 15.364 1.00 85.38 207 LEU A O 1
ATOM 1580 N N . SER A 1 208 ? -5.640 2.435 16.328 1.00 86.25 208 SER A N 1
ATOM 1581 C CA . SER A 1 208 ? -6.305 2.120 15.061 1.00 86.25 208 SER A CA 1
ATOM 1582 C C . SER A 1 208 ? -6.626 3.372 14.237 1.00 86.25 208 SER A C 1
ATOM 1584 O O . SER A 1 208 ? -6.860 3.257 13.039 1.00 86.25 208 SER A O 1
ATOM 1586 N N . ALA A 1 209 ? -6.569 4.575 14.828 1.00 87.88 209 ALA A N 1
ATOM 1587 C CA . ALA A 1 209 ? -6.734 5.839 14.106 1.00 87.88 209 ALA A CA 1
ATOM 1588 C C . ALA A 1 209 ? -5.694 6.027 12.984 1.00 87.88 209 ALA A C 1
ATOM 1590 O O . ALA A 1 209 ? -5.976 6.683 11.982 1.00 87.88 209 ALA A O 1
ATOM 1591 N N . PHE A 1 210 ? -4.530 5.374 13.081 1.00 90.19 210 PHE A N 1
ATOM 1592 C CA . PHE A 1 210 ? -3.533 5.357 12.007 1.00 90.19 210 PHE A CA 1
ATOM 1593 C C . PHE A 1 210 ? -3.981 4.602 10.753 1.00 90.19 210 PHE A C 1
ATOM 1595 O O . PHE A 1 210 ? -3.403 4.827 9.696 1.00 90.19 210 PHE A O 1
ATOM 1602 N N . ILE A 1 211 ? -5.035 3.779 10.800 1.00 91.56 211 ILE A N 1
ATOM 1603 C CA . ILE A 1 211 ? -5.586 3.128 9.597 1.00 91.56 211 ILE A CA 1
ATOM 1604 C C . ILE A 1 211 ? -6.006 4.173 8.548 1.00 91.56 211 ILE A C 1
ATOM 1606 O O . ILE A 1 211 ? -5.866 3.924 7.352 1.00 91.56 211 ILE A O 1
ATOM 1610 N N . VAL A 1 212 ? -6.420 5.371 8.981 1.00 92.88 212 VAL A N 1
ATOM 1611 C CA . VAL A 1 212 ? -6.742 6.514 8.105 1.00 92.88 212 VAL A CA 1
ATOM 1612 C C . VAL A 1 212 ? -5.561 6.927 7.223 1.00 92.88 212 VAL A C 1
ATOM 1614 O O . VAL A 1 212 ? -5.760 7.316 6.076 1.00 92.88 212 VAL A O 1
ATOM 1617 N N . LEU A 1 213 ? -4.330 6.780 7.717 1.00 93.56 213 LEU A N 1
ATOM 1618 C CA . LEU A 1 213 ? -3.115 7.083 6.962 1.00 93.56 213 LEU A CA 1
ATOM 1619 C C . LEU A 1 213 ? -2.909 6.107 5.790 1.00 93.56 213 LEU A C 1
ATOM 1621 O O . LEU A 1 213 ? -2.266 6.452 4.806 1.00 93.56 213 LEU A O 1
ATOM 1625 N N . GLY A 1 214 ? -3.484 4.902 5.856 1.00 92.19 214 GLY A N 1
ATOM 1626 C CA . GLY A 1 214 ? -3.295 3.845 4.862 1.00 92.19 214 GLY A CA 1
ATOM 1627 C C . GLY A 1 214 ? -3.686 4.273 3.442 1.00 92.19 214 GLY A C 1
ATOM 1628 O O . GLY A 1 214 ? -2.808 4.306 2.580 1.00 92.19 214 GLY A O 1
ATOM 1629 N N . PRO A 1 215 ? -4.959 4.630 3.178 1.00 93.06 215 PRO A N 1
ATOM 1630 C CA . PRO A 1 215 ? -5.409 5.064 1.852 1.00 93.06 215 PRO A CA 1
ATOM 1631 C C . PRO A 1 215 ? -4.684 6.303 1.319 1.00 93.06 215 PRO A C 1
ATOM 1633 O O . PRO A 1 215 ? -4.467 6.419 0.116 1.00 93.06 215 PRO A O 1
ATOM 1636 N N . MET A 1 216 ? -4.283 7.209 2.211 1.00 94.00 216 MET A N 1
ATOM 1637 C CA . MET A 1 216 ? -3.543 8.419 1.860 1.00 94.00 216 MET A CA 1
ATOM 1638 C C . MET A 1 216 ? -2.155 8.085 1.324 1.00 94.00 216 MET A C 1
ATOM 1640 O O . MET A 1 216 ? -1.791 8.468 0.213 1.00 94.00 216 MET A O 1
ATOM 1644 N N . SER A 1 217 ? -1.412 7.304 2.100 1.00 94.50 217 SER A N 1
ATOM 1645 C CA . SER A 1 217 ? -0.044 6.926 1.786 1.00 94.50 217 SER A CA 1
ATOM 1646 C C . SER A 1 217 ? 0.035 5.967 0.604 1.00 94.50 217 SER A C 1
ATOM 1648 O O . SER A 1 217 ? 0.773 6.216 -0.345 1.00 94.50 217 SER A O 1
ATOM 1650 N N . GLN A 1 218 ? -0.766 4.895 0.624 1.00 94.50 218 GLN A N 1
ATOM 1651 C CA . GLN A 1 218 ? -0.827 3.931 -0.480 1.00 94.50 218 GLN A CA 1
ATOM 1652 C C . GLN A 1 218 ? -1.329 4.581 -1.766 1.00 94.50 218 GLN A C 1
ATOM 1654 O O . GLN A 1 218 ? -0.794 4.310 -2.839 1.00 94.50 218 GLN A O 1
ATOM 1659 N N . GLY A 1 219 ? -2.327 5.463 -1.668 1.00 95.94 219 GLY A N 1
ATOM 1660 C CA . GLY A 1 219 ? -2.845 6.157 -2.835 1.00 95.94 219 GLY A CA 1
ATOM 1661 C C . GLY A 1 219 ? -1.827 7.109 -3.449 1.00 95.94 219 GLY A C 1
ATOM 1662 O O . GLY A 1 219 ? -1.624 7.074 -4.659 1.00 95.94 219 GLY A O 1
ATOM 1663 N N . GLY A 1 220 ? -1.122 7.892 -2.628 1.00 97.12 220 GLY A N 1
ATOM 1664 C CA . GLY A 1 220 ? -0.035 8.745 -3.106 1.00 97.12 220 GLY A CA 1
ATOM 1665 C C . GLY A 1 220 ? 1.098 7.938 -3.740 1.00 97.12 220 GLY A C 1
ATOM 1666 O O . GLY A 1 220 ? 1.565 8.278 -4.825 1.00 97.12 220 GLY A O 1
ATOM 1667 N N . TRP A 1 221 ? 1.507 6.835 -3.108 1.00 96.69 221 TRP A N 1
ATOM 1668 C CA . TRP A 1 221 ? 2.581 5.989 -3.628 1.00 96.69 221 TRP A CA 1
ATOM 1669 C C . TRP A 1 221 ? 2.192 5.347 -4.965 1.00 96.69 221 TRP A C 1
ATOM 1671 O O . TRP A 1 221 ? 2.961 5.400 -5.925 1.00 96.69 221 TRP A O 1
ATOM 1681 N N . SER A 1 222 ? 0.960 4.842 -5.069 1.00 97.25 222 SER A N 1
ATOM 1682 C CA . SER A 1 222 ? 0.431 4.284 -6.312 1.00 97.25 222 SER A CA 1
ATOM 1683 C C . SER A 1 222 ? 0.343 5.319 -7.443 1.00 97.25 222 SER A C 1
ATOM 1685 O O . SER A 1 222 ? 0.721 5.014 -8.578 1.00 97.25 222 SER A O 1
ATOM 1687 N N . LEU A 1 223 ? -0.102 6.551 -7.157 1.00 97.88 223 LEU A N 1
ATOM 1688 C CA . LEU A 1 223 ? -0.131 7.636 -8.147 1.00 97.88 223 LEU A CA 1
ATOM 1689 C C . LEU A 1 223 ? 1.261 7.896 -8.731 1.00 97.88 223 LEU A C 1
ATOM 1691 O O . LEU A 1 223 ? 1.399 8.026 -9.946 1.00 97.88 223 LEU A O 1
ATOM 1695 N N . LEU A 1 224 ? 2.291 7.944 -7.883 1.00 97.12 224 LEU A N 1
ATOM 1696 C CA . LEU A 1 224 ? 3.663 8.178 -8.331 1.00 97.12 224 LEU A CA 1
ATOM 1697 C C . LEU A 1 224 ? 4.186 7.022 -9.191 1.00 97.12 224 LEU A C 1
ATOM 1699 O O . LEU A 1 224 ? 4.704 7.282 -10.274 1.00 97.12 224 LEU A O 1
ATOM 1703 N N . LEU A 1 225 ? 4.010 5.768 -8.755 1.00 95.75 225 LEU A N 1
ATOM 1704 C CA . LEU A 1 225 ? 4.456 4.588 -9.509 1.00 95.75 225 LEU A CA 1
ATOM 1705 C C . LEU A 1 225 ? 3.792 4.512 -10.889 1.00 95.75 225 LEU A C 1
ATOM 1707 O O . LEU A 1 225 ? 4.460 4.461 -11.921 1.00 95.75 225 LEU A O 1
ATOM 1711 N N . ASN A 1 226 ? 2.461 4.543 -10.923 1.00 95.75 226 ASN A N 1
ATOM 1712 C CA . ASN A 1 226 ? 1.732 4.399 -12.178 1.00 95.75 226 ASN A CA 1
ATOM 1713 C C . ASN A 1 226 ? 1.895 5.625 -13.086 1.00 95.75 226 ASN A C 1
ATOM 1715 O O . ASN A 1 226 ? 1.983 5.474 -14.304 1.00 95.75 226 ASN A O 1
ATOM 1719 N N . GLY A 1 227 ? 1.977 6.829 -12.511 1.00 94.38 227 GLY A N 1
ATOM 1720 C CA . GLY A 1 227 ? 2.240 8.052 -13.261 1.00 94.38 227 GLY A CA 1
ATOM 1721 C C . GLY A 1 227 ? 3.610 8.032 -13.949 1.00 94.38 227 GLY A C 1
ATOM 1722 O O . GLY A 1 227 ? 3.700 8.396 -15.120 1.00 94.38 227 GLY A O 1
ATOM 1723 N N . GLN A 1 228 ? 4.658 7.553 -13.265 1.00 93.38 228 GLN A N 1
ATOM 1724 C CA . GLN A 1 228 ? 5.986 7.350 -13.864 1.00 93.38 228 GLN A CA 1
ATOM 1725 C C . GLN A 1 228 ? 5.960 6.294 -14.970 1.00 93.38 228 GLN A C 1
ATOM 1727 O O . GLN A 1 228 ? 6.527 6.496 -16.044 1.00 93.38 228 GLN A O 1
ATOM 1732 N N . ASN A 1 229 ? 5.274 5.171 -14.747 1.00 93.12 229 ASN A N 1
ATOM 1733 C CA . ASN A 1 229 ? 5.162 4.138 -15.772 1.00 93.12 229 ASN A CA 1
ATOM 1734 C C . ASN A 1 229 ? 4.505 4.704 -17.035 1.00 93.12 229 ASN A C 1
ATOM 1736 O O . ASN A 1 229 ? 5.081 4.627 -18.118 1.00 93.12 229 ASN A O 1
ATOM 1740 N N . ILE A 1 230 ? 3.352 5.359 -16.895 1.00 89.69 230 ILE A N 1
ATOM 1741 C CA . ILE A 1 230 ? 2.601 5.923 -18.022 1.00 89.69 230 ILE A CA 1
ATOM 1742 C C . ILE A 1 230 ? 3.385 7.016 -18.747 1.00 89.69 230 ILE A C 1
ATOM 1744 O O . ILE A 1 230 ? 3.361 7.045 -19.978 1.00 89.69 230 ILE A O 1
ATOM 1748 N N . SER A 1 231 ? 4.116 7.877 -18.030 1.00 90.06 231 SER A N 1
ATOM 1749 C CA . SER A 1 231 ? 4.908 8.933 -18.671 1.00 90.06 231 SER A CA 1
ATOM 1750 C C . SER A 1 231 ? 6.011 8.389 -19.569 1.00 90.06 231 SER A C 1
ATOM 1752 O O . SER A 1 231 ? 6.322 9.001 -20.585 1.00 90.06 231 SER A O 1
ATOM 1754 N N . THR A 1 232 ? 6.562 7.224 -19.227 1.00 88.06 232 THR A N 1
ATOM 1755 C CA . THR A 1 232 ? 7.591 6.559 -20.035 1.00 88.06 232 THR A CA 1
ATOM 1756 C C . THR A 1 232 ? 7.036 5.637 -21.119 1.00 88.06 232 THR A C 1
ATOM 1758 O O . THR A 1 232 ? 7.761 5.292 -22.050 1.00 88.06 232 THR A O 1
ATOM 1761 N N . LEU A 1 233 ? 5.780 5.202 -20.994 1.00 84.38 233 LEU A N 1
ATOM 1762 C CA . LEU A 1 233 ? 5.108 4.326 -21.960 1.00 84.38 233 LEU A CA 1
ATOM 1763 C C . LEU A 1 233 ? 4.379 5.119 -23.053 1.00 84.38 233 LEU A C 1
ATOM 1765 O O . LEU A 1 233 ? 4.158 4.592 -24.143 1.00 84.38 233 LEU A O 1
ATOM 1769 N N . LEU A 1 234 ? 4.004 6.372 -22.786 1.00 80.75 234 LEU A N 1
ATOM 1770 C CA . LEU A 1 234 ? 3.437 7.279 -23.781 1.00 80.75 234 LEU A CA 1
ATOM 1771 C C . LEU A 1 234 ? 4.548 8.078 -24.490 1.00 80.75 234 LEU A C 1
ATOM 1773 O O . LEU A 1 234 ? 5.411 8.634 -23.813 1.00 80.75 234 LEU A O 1
ATOM 1777 N N . PRO A 1 235 ? 4.519 8.187 -25.834 1.00 66.12 235 PRO A N 1
ATOM 1778 C CA . PRO A 1 235 ? 3.448 7.765 -26.735 1.00 66.12 235 PRO A CA 1
ATOM 1779 C C . PRO A 1 235 ? 3.731 6.390 -27.368 1.00 66.12 235 PRO A C 1
ATOM 1781 O O . PRO A 1 235 ? 4.626 6.239 -28.198 1.00 66.12 235 PRO A O 1
ATOM 1784 N N . LEU A 1 236 ? 2.934 5.375 -27.020 1.00 59.22 236 LEU A N 1
ATOM 1785 C CA . LEU A 1 236 ? 2.930 4.096 -27.735 1.00 59.22 236 LEU A CA 1
ATOM 1786 C C . LEU A 1 236 ? 2.360 4.303 -29.149 1.00 59.22 236 LEU A C 1
ATOM 1788 O O . LEU A 1 236 ? 1.360 4.993 -29.337 1.00 59.22 236 LEU A O 1
ATOM 1792 N N . HIS A 1 237 ? 3.036 3.707 -30.134 1.00 54.97 237 HIS A N 1
ATOM 1793 C CA . HIS A 1 237 ? 2.883 3.869 -31.583 1.00 54.97 237 HIS A CA 1
ATOM 1794 C C . HIS A 1 237 ? 1.535 3.349 -32.135 1.00 54.97 237 HIS A C 1
ATOM 1796 O O . HIS A 1 237 ? 1.496 2.453 -32.975 1.00 54.97 237 HIS A O 1
ATOM 1802 N N . VAL A 1 238 ? 0.412 3.906 -31.681 1.00 51.31 238 VAL A N 1
ATOM 1803 C CA . VAL A 1 238 ? -0.916 3.693 -32.273 1.00 51.31 238 VAL A CA 1
ATOM 1804 C C . VAL A 1 238 ? -1.098 4.710 -33.409 1.00 51.31 238 VAL A C 1
ATOM 1806 O O . VAL A 1 238 ? -0.676 5.868 -33.309 1.00 51.31 238 VAL A O 1
ATOM 1809 N N . GLN A 1 239 ? -1.633 4.278 -34.553 1.00 45.53 239 GLN A N 1
ATOM 1810 C CA . GLN A 1 239 ? -1.824 5.157 -35.708 1.00 45.53 239 GLN A CA 1
ATOM 1811 C C . GLN A 1 239 ? -2.913 6.213 -35.419 1.00 45.53 239 GLN A C 1
ATOM 1813 O O . GLN A 1 239 ? -4.065 5.851 -35.222 1.00 45.53 239 GLN A O 1
ATOM 1818 N N . GLY A 1 240 ? -2.544 7.503 -35.368 1.00 54.16 240 GLY A N 1
ATOM 1819 C CA . GLY A 1 240 ? -3.454 8.647 -35.162 1.00 54.16 240 GLY A CA 1
ATOM 1820 C C . GLY A 1 240 ? -2.788 9.847 -34.463 1.00 54.16 240 GLY A C 1
ATOM 1821 O O . GLY A 1 240 ? -1.938 9.656 -33.603 1.00 54.16 240 GLY A O 1
ATOM 1822 N N . ASP A 1 241 ? -3.147 11.085 -34.820 1.00 54.66 241 ASP A N 1
ATOM 1823 C CA . ASP A 1 241 ? -2.457 12.324 -34.383 1.00 54.66 241 ASP A CA 1
ATOM 1824 C C . ASP A 1 241 ? -2.717 12.749 -32.921 1.00 54.66 241 ASP A C 1
ATOM 1826 O O . ASP A 1 241 ? -2.054 13.634 -32.382 1.00 54.66 241 ASP A O 1
ATOM 1830 N N . PHE A 1 242 ? -3.618 12.058 -32.228 1.00 45.16 242 PHE A N 1
ATOM 1831 C CA . PHE A 1 242 ? -3.995 12.270 -30.830 1.00 45.16 242 PHE A CA 1
ATOM 1832 C C . PHE A 1 242 ? -4.102 10.873 -30.194 1.00 45.16 242 PHE A C 1
ATOM 1834 O O . PHE A 1 242 ? -4.968 10.123 -30.645 1.00 45.16 242 PHE A O 1
ATOM 1841 N N . PRO A 1 243 ? -3.211 10.425 -29.272 1.00 51.50 243 PRO A N 1
ATOM 1842 C CA . PRO A 1 243 ? -2.462 11.135 -28.227 1.00 51.50 243 PRO A CA 1
ATOM 1843 C C . PRO A 1 243 ? -0.927 10.925 -28.341 1.00 51.50 243 PRO A C 1
ATOM 1845 O O . PRO A 1 243 ? -0.299 10.291 -27.493 1.00 51.50 243 PRO A O 1
ATOM 1848 N N . ARG A 1 244 ? -0.298 11.432 -29.411 1.00 61.72 244 ARG A N 1
ATOM 1849 C CA . ARG A 1 244 ? 1.120 11.155 -29.738 1.00 61.72 244 ARG A CA 1
ATOM 1850 C C . ARG A 1 244 ? 2.164 12.054 -29.075 1.00 61.72 244 ARG A C 1
ATOM 1852 O O . ARG A 1 244 ? 3.352 11.829 -29.276 1.00 61.72 244 ARG A O 1
ATOM 1859 N N . SER A 1 245 ? 1.770 13.086 -28.333 1.00 65.88 245 SER A N 1
ATOM 1860 C CA . SER A 1 245 ? 2.757 14.000 -27.751 1.00 65.88 245 SER A CA 1
ATOM 1861 C C . SER A 1 245 ? 3.372 13.401 -26.479 1.00 65.88 245 SER A C 1
ATOM 1863 O O . SER A 1 245 ? 2.612 13.064 -25.568 1.00 65.88 245 SER A O 1
ATOM 1865 N N . PRO A 1 246 ? 4.715 13.336 -26.347 1.00 69.31 246 PRO A N 1
ATOM 1866 C CA . PRO A 1 246 ? 5.387 13.021 -25.079 1.00 69.31 246 PRO A CA 1
ATOM 1867 C C . PRO A 1 246 ? 4.911 13.907 -23.916 1.00 69.31 246 PRO A C 1
ATOM 1869 O O . PRO A 1 246 ? 4.924 13.498 -22.755 1.00 69.31 246 PRO A O 1
ATOM 1872 N N . LEU A 1 247 ? 4.409 15.103 -24.242 1.00 80.00 247 LEU A N 1
ATOM 1873 C CA . LEU A 1 247 ? 3.782 16.025 -23.304 1.00 80.00 247 LEU A CA 1
ATOM 1874 C C . LEU A 1 247 ? 2.594 15.400 -22.557 1.00 80.00 247 LEU A C 1
ATOM 1876 O O . LEU A 1 247 ? 2.400 15.702 -21.387 1.00 80.00 247 LEU A O 1
ATOM 1880 N N . MET A 1 248 ? 1.824 14.506 -23.188 1.00 81.50 248 MET A N 1
ATOM 1881 C CA . MET A 1 248 ? 0.677 13.850 -22.548 1.00 81.50 248 MET A CA 1
ATOM 1882 C C . MET A 1 248 ? 1.119 12.995 -21.356 1.00 81.50 248 MET A C 1
ATOM 1884 O O . MET A 1 248 ? 0.564 13.110 -20.265 1.00 81.50 248 MET A O 1
ATOM 1888 N N . GLY A 1 249 ? 2.151 12.168 -21.550 1.00 84.00 249 GLY A N 1
ATOM 1889 C CA . GLY A 1 249 ? 2.709 11.339 -20.483 1.00 84.00 249 GLY A CA 1
ATOM 1890 C C . GLY A 1 249 ? 3.227 12.184 -19.318 1.00 84.00 249 GLY A C 1
ATOM 1891 O O . GLY A 1 249 ? 2.958 11.880 -18.156 1.00 84.00 249 GLY A O 1
ATOM 1892 N N . GLN A 1 250 ? 3.897 13.296 -19.627 1.00 86.50 250 GLN A N 1
ATOM 1893 C CA . GLN A 1 250 ? 4.389 14.243 -18.624 1.00 86.50 250 GLN A CA 1
ATOM 1894 C C . GLN A 1 250 ? 3.254 14.970 -17.886 1.00 86.50 250 GLN A C 1
ATOM 1896 O O . GLN A 1 250 ? 3.322 15.111 -16.669 1.00 86.50 250 GLN A O 1
ATOM 1901 N N . MET A 1 251 ? 2.189 15.385 -18.578 1.00 90.50 251 MET A N 1
ATOM 1902 C CA . MET A 1 251 ? 1.017 16.035 -17.971 1.00 90.50 251 MET A CA 1
ATOM 1903 C C . MET A 1 251 ? 0.253 15.097 -17.033 1.00 90.50 251 MET A C 1
ATOM 1905 O O . MET A 1 251 ? -0.163 15.505 -15.944 1.00 90.50 251 MET A O 1
ATOM 1909 N N . LEU A 1 252 ? 0.094 13.830 -17.421 1.00 90.69 252 LEU A N 1
ATOM 1910 C CA . LEU A 1 252 ? -0.510 12.813 -16.561 1.00 90.69 252 LEU A CA 1
ATOM 1911 C C . LEU A 1 252 ? 0.340 12.579 -15.314 1.00 90.69 252 LEU A C 1
ATOM 1913 O O . LEU A 1 252 ? -0.196 12.555 -14.206 1.00 90.69 252 LEU A O 1
ATOM 1917 N N . PHE A 1 253 ? 1.661 12.475 -15.472 1.00 93.81 253 PHE A N 1
ATOM 1918 C CA . PHE A 1 253 ? 2.557 12.332 -14.332 1.00 93.81 253 PHE A CA 1
ATOM 1919 C C . PHE A 1 253 ? 2.550 13.560 -13.419 1.00 93.81 253 PHE A C 1
ATOM 1921 O O . PHE A 1 253 ? 2.450 13.393 -12.209 1.00 93.81 253 PHE A O 1
ATOM 1928 N N . ALA A 1 254 ? 2.561 14.776 -13.967 1.00 94.56 254 ALA A N 1
ATOM 1929 C CA . ALA A 1 254 ? 2.445 16.007 -13.186 1.00 94.56 254 ALA A CA 1
ATOM 1930 C C . ALA A 1 254 ? 1.140 16.045 -12.370 1.00 94.56 254 ALA A C 1
ATOM 1932 O O . ALA A 1 254 ? 1.146 16.420 -11.198 1.00 94.56 254 ALA A O 1
ATOM 1933 N N . SER A 1 255 ? 0.034 15.585 -12.960 1.00 95.50 255 SER A N 1
ATOM 1934 C CA . SER A 1 255 ? -1.262 15.479 -12.278 1.00 95.50 255 SER A CA 1
ATOM 1935 C C . SER A 1 255 ? -1.226 14.442 -11.149 1.00 95.50 255 SER A C 1
ATOM 1937 O O . SER A 1 255 ? -1.677 14.713 -10.035 1.00 95.50 255 SER A O 1
ATOM 1939 N N . CYS A 1 256 ? -0.634 13.270 -11.409 1.00 96.56 256 CYS A N 1
ATOM 1940 C CA . CYS A 1 256 ? -0.439 12.226 -10.403 1.00 96.56 256 CYS A CA 1
ATOM 1941 C C . CYS A 1 256 ? 0.465 12.705 -9.261 1.00 96.56 256 CYS A C 1
ATOM 1943 O O . CYS A 1 256 ? 0.162 12.461 -8.097 1.00 96.56 256 CYS A O 1
ATOM 1945 N N . PHE A 1 257 ? 1.540 13.422 -9.585 1.00 97.31 257 PHE A N 1
ATOM 1946 C CA . PHE A 1 257 ? 2.457 14.015 -8.620 1.00 97.31 257 PHE A CA 1
ATOM 1947 C C . PHE A 1 257 ? 1.750 15.037 -7.723 1.00 97.31 257 PHE A C 1
ATOM 1949 O O . PHE A 1 257 ? 1.848 14.939 -6.502 1.00 97.31 257 PHE A O 1
ATOM 1956 N N . ALA A 1 258 ? 0.989 15.971 -8.300 1.00 97.69 258 ALA A N 1
ATOM 1957 C CA . ALA A 1 258 ? 0.246 16.969 -7.531 1.00 97.69 258 ALA A CA 1
ATOM 1958 C C . ALA A 1 258 ? -0.760 16.314 -6.568 1.00 97.69 258 ALA A C 1
ATOM 1960 O O . ALA A 1 258 ? -0.825 16.670 -5.389 1.00 97.69 258 ALA A O 1
ATOM 1961 N N . ALA A 1 259 ? -1.499 15.307 -7.042 1.00 97.38 259 ALA A N 1
ATOM 1962 C CA . ALA A 1 259 ? -2.425 14.547 -6.209 1.00 97.38 259 ALA A CA 1
ATOM 1963 C C . ALA A 1 259 ? -1.701 13.735 -5.117 1.00 97.38 259 ALA A C 1
ATOM 1965 O O . ALA A 1 259 ? -2.146 13.724 -3.969 1.00 97.38 259 ALA A O 1
ATOM 1966 N N . ALA A 1 260 ? -0.559 13.112 -5.425 1.00 97.75 260 ALA A N 1
ATOM 1967 C CA . ALA A 1 260 ? 0.249 12.389 -4.444 1.00 97.75 260 ALA A CA 1
ATOM 1968 C C . ALA A 1 260 ? 0.805 13.316 -3.355 1.00 97.75 260 ALA A C 1
ATOM 1970 O O . ALA A 1 260 ? 0.764 12.972 -2.175 1.00 97.75 260 ALA A O 1
ATOM 1971 N N . PHE A 1 261 ? 1.268 14.510 -3.731 1.00 97.44 261 PHE A N 1
ATOM 1972 C CA . PHE A 1 261 ? 1.749 15.518 -2.790 1.00 97.44 261 PHE A CA 1
ATOM 1973 C C . PHE A 1 261 ? 0.627 16.024 -1.872 1.00 97.44 261 PHE A C 1
ATOM 1975 O O . PHE A 1 261 ? 0.823 16.166 -0.665 1.00 97.44 261 PHE A O 1
ATOM 1982 N N . MET A 1 262 ? -0.579 16.226 -2.414 1.00 97.69 262 MET A N 1
ATOM 1983 C CA . MET A 1 262 ? -1.761 16.574 -1.621 1.00 97.69 262 MET A CA 1
ATOM 1984 C C . MET A 1 262 ? -2.114 15.474 -0.607 1.00 97.69 262 MET A C 1
ATOM 1986 O O . MET A 1 262 ? -2.383 15.774 0.558 1.00 97.69 262 MET A O 1
ATOM 1990 N N . LEU A 1 263 ? -2.070 14.201 -1.019 1.00 97.25 263 LEU A N 1
ATOM 1991 C CA . LEU A 1 263 ? -2.299 13.066 -0.119 1.00 97.25 263 LEU A CA 1
ATOM 1992 C C . LEU A 1 263 ? -1.208 12.946 0.952 1.00 97.25 263 LEU A C 1
ATOM 1994 O O . LEU A 1 263 ? -1.523 12.654 2.103 1.00 97.25 263 LEU A O 1
ATOM 1998 N N . TRP A 1 264 ? 0.053 13.220 0.612 1.00 97.38 264 TRP A N 1
ATOM 1999 C CA . TRP A 1 264 ? 1.140 13.282 1.590 1.00 97.38 264 TRP A CA 1
ATOM 2000 C C . TRP A 1 264 ? 0.895 14.377 2.640 1.00 97.38 264 TRP A C 1
ATOM 2002 O O . TRP A 1 264 ? 0.953 14.104 3.840 1.00 97.38 264 TRP A O 1
ATOM 2012 N N . ALA A 1 265 ? 0.546 15.593 2.203 1.00 97.00 265 ALA A N 1
ATOM 2013 C CA . ALA A 1 265 ? 0.288 16.723 3.093 1.00 97.00 265 ALA A CA 1
ATOM 2014 C C . ALA A 1 265 ? -0.899 16.457 4.033 1.00 97.00 265 ALA A C 1
ATOM 2016 O O . ALA A 1 265 ? -0.808 16.680 5.240 1.00 97.00 265 ALA A O 1
ATOM 2017 N N . MET A 1 266 ? -1.999 15.911 3.509 1.00 95.56 266 MET A N 1
ATOM 2018 C CA . MET A 1 266 ? -3.142 15.538 4.343 1.00 95.56 266 MET A CA 1
ATOM 2019 C C . MET A 1 266 ? -2.814 14.334 5.258 1.00 95.56 266 MET A C 1
ATOM 2021 O O . MET A 1 266 ? -3.322 14.274 6.378 1.00 95.56 266 MET A O 1
ATOM 2025 N N . GLY A 1 267 ? -1.892 13.445 4.865 1.00 95.69 267 GLY A N 1
ATOM 2026 C CA . GLY A 1 267 ? -1.337 12.400 5.732 1.00 95.69 267 GLY A CA 1
ATOM 2027 C C . GLY A 1 267 ? -0.614 12.967 6.960 1.00 95.69 267 GLY A C 1
ATOM 2028 O O . GLY A 1 267 ? -0.871 12.520 8.078 1.00 95.69 267 GLY A O 1
ATOM 2029 N N . ILE A 1 268 ? 0.203 14.014 6.786 1.00 95.69 268 ILE A N 1
ATOM 2030 C CA . ILE A 1 268 ? 0.840 14.745 7.899 1.00 95.69 268 ILE A CA 1
ATOM 2031 C C . ILE A 1 268 ? -0.209 15.323 8.858 1.00 95.69 268 ILE A C 1
ATOM 2033 O O . ILE A 1 268 ? -0.073 15.179 10.075 1.00 95.69 268 ILE A O 1
ATOM 2037 N N . CYS A 1 269 ? -1.280 15.934 8.340 1.00 95.38 269 CYS A N 1
ATOM 2038 C CA . CYS A 1 269 ? -2.360 16.454 9.183 1.00 95.38 269 CYS A CA 1
ATOM 2039 C C . CYS A 1 269 ? -2.982 15.352 10.056 1.00 95.38 269 CYS A C 1
ATOM 2041 O O . CYS A 1 269 ? -3.179 15.549 11.256 1.00 95.38 269 CYS A O 1
ATOM 2043 N N . TRP A 1 270 ? -3.242 14.175 9.482 1.00 94.62 270 TRP A N 1
ATOM 2044 C CA . TRP A 1 270 ? -3.785 13.035 10.223 1.00 94.62 270 TRP A CA 1
ATOM 2045 C C . TRP A 1 270 ? -2.813 12.455 11.244 1.00 94.62 270 TRP A C 1
ATOM 2047 O O . TRP A 1 270 ? -3.236 12.113 12.346 1.00 94.62 270 TRP A O 1
ATOM 2057 N N . ILE A 1 271 ? -1.520 12.390 10.925 1.00 94.06 271 ILE A N 1
ATOM 2058 C CA . ILE A 1 271 ? -0.482 11.999 11.885 1.00 94.06 271 ILE A CA 1
ATOM 2059 C C . ILE A 1 271 ? -0.519 12.926 13.105 1.00 94.06 271 ILE A C 1
ATOM 2061 O O . ILE A 1 271 ? -0.568 12.446 14.236 1.00 94.06 271 ILE A O 1
ATOM 2065 N N . ILE A 1 272 ? -0.573 14.246 12.893 1.00 94.69 272 ILE A N 1
ATOM 2066 C CA . ILE A 1 272 ? -0.649 15.228 13.984 1.00 94.69 272 ILE A CA 1
ATOM 2067 C C . ILE A 1 272 ? -1.911 15.000 14.828 1.00 94.69 272 ILE A C 1
ATOM 2069 O O . ILE A 1 272 ? -1.818 14.902 16.052 1.00 94.69 272 ILE A O 1
ATOM 2073 N N . LEU A 1 273 ? -3.082 14.858 14.196 1.00 92.56 273 LEU A N 1
ATOM 2074 C CA . LEU A 1 273 ? -4.345 14.598 14.899 1.00 92.56 273 LEU A CA 1
ATOM 2075 C C . LEU A 1 273 ? -4.308 13.295 15.710 1.00 92.56 273 LEU A C 1
ATOM 2077 O O . LEU A 1 273 ? -4.771 13.262 16.855 1.00 92.56 273 LEU A O 1
ATOM 2081 N N . ASN A 1 274 ? -3.726 12.234 15.152 1.00 91.06 274 ASN A N 1
ATOM 2082 C CA . ASN A 1 274 ? -3.591 10.943 15.819 1.00 91.06 274 ASN A CA 1
ATOM 2083 C C . ASN A 1 274 ? -2.635 11.029 17.014 1.00 91.06 274 ASN A C 1
ATOM 2085 O O . ASN A 1 274 ? -2.978 10.560 18.099 1.00 91.06 274 ASN A O 1
ATOM 2089 N N . CYS A 1 275 ? -1.485 11.689 16.866 1.00 91.31 275 CYS A N 1
ATOM 2090 C CA . CYS A 1 275 ? -0.538 11.915 17.959 1.00 91.31 275 CYS A CA 1
ATOM 2091 C C . CYS A 1 275 ? -1.161 12.732 19.100 1.00 91.31 275 CYS A C 1
ATOM 2093 O O . CYS A 1 275 ? -1.014 12.372 20.269 1.00 91.31 275 CYS A O 1
ATOM 2095 N N . LEU A 1 276 ? -1.911 13.793 18.781 1.00 92.00 276 LEU A N 1
ATOM 2096 C CA . LEU A 1 276 ? -2.636 14.590 19.777 1.00 92.00 276 LEU A CA 1
ATOM 2097 C C . LEU A 1 276 ? -3.719 13.768 20.490 1.00 92.00 276 LEU A C 1
ATOM 2099 O O . LEU A 1 276 ? -3.851 13.850 21.714 1.00 92.00 276 LEU A O 1
ATOM 2103 N N . SER A 1 277 ? -4.451 12.933 19.749 1.00 89.06 277 SER A N 1
ATOM 2104 C CA . SER A 1 277 ? -5.467 12.031 20.305 1.00 89.06 277 SER A CA 1
ATOM 2105 C C . SER A 1 277 ? -4.851 10.999 21.251 1.00 89.06 277 SER A C 1
ATOM 2107 O O . SER A 1 277 ? -5.348 10.798 22.359 1.00 89.06 277 SER A O 1
ATOM 2109 N N . ILE A 1 278 ? -3.722 10.396 20.867 1.00 87.62 278 ILE A N 1
ATOM 2110 C CA . ILE A 1 278 ? -2.968 9.461 21.712 1.00 87.62 278 ILE A CA 1
ATOM 2111 C C . ILE A 1 278 ? -2.461 10.164 22.973 1.00 87.62 278 ILE A C 1
ATOM 2113 O O . ILE A 1 278 ? -2.650 9.648 24.073 1.00 87.62 278 ILE A O 1
ATOM 2117 N N . ALA A 1 279 ? -1.879 11.360 22.849 1.00 88.62 279 ALA A N 1
ATOM 2118 C CA . ALA A 1 279 ? -1.401 12.127 23.996 1.00 88.62 279 ALA A CA 1
ATOM 2119 C C . ALA A 1 279 ? -2.538 12.470 24.976 1.00 88.62 279 ALA A C 1
ATOM 2121 O O . ALA A 1 279 ? -2.355 12.374 26.190 1.00 88.62 279 ALA A O 1
ATOM 2122 N N . HIS A 1 280 ? -3.723 12.826 24.470 1.00 88.00 280 HIS A N 1
ATOM 2123 C CA . HIS A 1 280 ? -4.909 13.053 25.296 1.00 88.00 280 HIS A CA 1
ATOM 2124 C C . HIS A 1 280 ? -5.324 11.783 26.056 1.00 88.00 280 HIS A C 1
ATOM 2126 O O . HIS A 1 280 ? -5.532 11.820 27.270 1.00 88.00 280 HIS A O 1
ATOM 2132 N N . VAL A 1 281 ? -5.395 10.648 25.359 1.00 86.88 281 VAL A N 1
ATOM 2133 C CA . VAL A 1 281 ? -5.815 9.364 25.934 1.00 86.88 281 VAL A CA 1
ATOM 2134 C C . VAL A 1 281 ? -4.817 8.841 26.967 1.00 86.88 281 VAL A C 1
ATOM 2136 O O . VAL A 1 281 ? -5.245 8.384 28.026 1.00 86.88 281 VAL A O 1
ATOM 2139 N N . ILE A 1 282 ? -3.509 8.959 26.711 1.00 85.12 282 ILE A N 1
ATOM 2140 C CA . ILE A 1 282 ? -2.448 8.578 27.658 1.00 85.12 282 ILE A CA 1
ATOM 2141 C C . ILE A 1 282 ? -2.500 9.449 28.918 1.00 85.12 282 ILE A C 1
ATOM 2143 O O . ILE A 1 282 ? -2.349 8.937 30.020 1.00 85.12 282 ILE A O 1
ATOM 2147 N N . ARG A 1 283 ? -2.762 10.757 28.794 1.00 86.06 283 ARG A N 1
ATOM 2148 C CA . ARG A 1 283 ? -2.906 11.635 29.971 1.00 86.06 283 ARG A CA 1
ATOM 2149 C C . ARG A 1 283 ? -4.133 11.291 30.816 1.00 86.06 283 ARG A C 1
ATOM 2151 O O . ARG A 1 283 ? -4.102 11.468 32.029 1.00 86.06 283 ARG A O 1
ATOM 2158 N N . LYS A 1 284 ? -5.212 10.824 30.183 1.00 83.88 284 LYS A N 1
ATOM 2159 C CA . LYS A 1 284 ? -6.467 10.459 30.857 1.00 83.88 284 LYS A CA 1
ATOM 2160 C C . LYS A 1 284 ? -6.442 9.040 31.439 1.00 83.88 284 LYS A C 1
ATOM 2162 O O . LYS A 1 284 ? -7.105 8.782 32.441 1.00 83.88 284 LYS A O 1
ATOM 2167 N N . SER A 1 285 ? -5.692 8.126 30.827 1.00 75.94 285 SER A N 1
ATOM 2168 C CA . SER A 1 285 ? -5.699 6.696 31.156 1.00 75.94 285 SER A CA 1
ATOM 2169 C C . SER A 1 285 ? -4.403 6.296 31.859 1.00 75.94 285 SER A C 1
ATOM 2171 O O . SER A 1 285 ? -3.325 6.427 31.294 1.00 75.94 285 SER A O 1
ATOM 2173 N N . ARG A 1 286 ? -4.492 5.755 33.083 1.00 65.25 286 ARG A N 1
ATOM 2174 C CA . ARG A 1 286 ? -3.315 5.299 33.854 1.00 65.25 286 ARG A CA 1
ATOM 2175 C C . ARG A 1 286 ? -2.650 4.032 33.302 1.00 65.25 286 ARG A C 1
ATOM 2177 O O . ARG A 1 286 ? -1.524 3.734 33.683 1.00 65.25 286 ARG A O 1
ATOM 2184 N N . SER A 1 287 ? -3.325 3.285 32.430 1.00 68.88 287 SER A N 1
ATOM 2185 C CA . SER A 1 287 ? -2.788 2.078 31.801 1.00 68.88 287 SER A CA 1
ATOM 2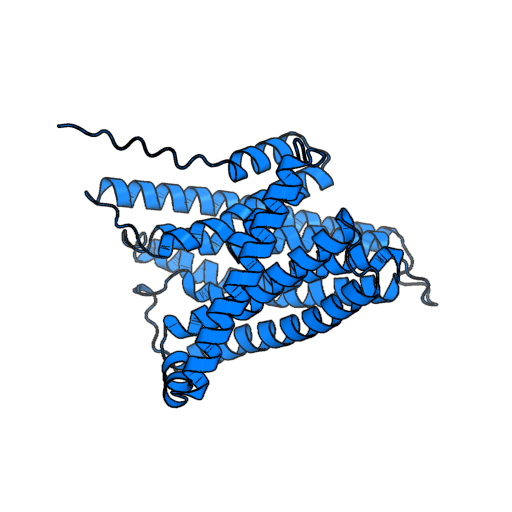186 C C . SER A 1 287 ? -3.113 2.050 30.311 1.00 68.88 287 SER A C 1
ATOM 2188 O O . SER A 1 287 ? -4.214 2.402 29.886 1.00 68.88 287 SER A O 1
ATOM 2190 N N . PHE A 1 288 ? -2.131 1.628 29.513 1.00 69.56 288 PHE A N 1
ATOM 2191 C CA . PHE A 1 288 ? -2.280 1.446 28.075 1.00 69.56 288 PHE A CA 1
ATOM 2192 C C . PHE A 1 288 ? -2.216 -0.055 27.758 1.00 69.56 288 PHE A C 1
ATOM 2194 O O . PHE A 1 288 ? -1.124 -0.632 27.798 1.00 69.56 288 PHE A O 1
ATOM 2201 N N . PRO A 1 289 ? -3.357 -0.721 27.502 1.00 74.06 289 PRO A N 1
ATOM 2202 C CA . PRO A 1 289 ? -3.369 -2.159 27.274 1.00 74.06 289 PRO A CA 1
ATOM 2203 C C . PRO A 1 289 ? -2.687 -2.506 25.947 1.00 74.06 289 PRO A C 1
ATOM 2205 O O . PRO A 1 289 ? -2.889 -1.839 24.933 1.00 74.06 289 PRO A O 1
ATOM 2208 N N . LEU A 1 290 ? -1.896 -3.581 25.944 1.00 72.62 290 LEU A N 1
ATOM 2209 C CA . LEU A 1 290 ? -1.388 -4.181 24.712 1.00 72.62 290 LEU A CA 1
ATOM 2210 C C . LEU A 1 290 ? -2.544 -4.904 24.013 1.00 72.62 290 LEU A C 1
ATOM 2212 O O . LEU A 1 290 ? -2.980 -5.962 24.459 1.00 72.62 290 LEU A O 1
ATOM 2216 N N . THR A 1 291 ? -3.066 -4.308 22.944 1.00 77.31 291 THR A N 1
ATOM 2217 C CA . THR A 1 291 ? -4.166 -4.863 22.143 1.00 77.31 291 THR A CA 1
ATOM 2218 C C . THR A 1 291 ? -3.697 -5.228 20.736 1.00 77.31 291 THR A C 1
ATOM 2220 O O . THR A 1 291 ? -2.619 -4.837 20.290 1.00 77.31 291 THR A O 1
ATOM 2223 N N . MET A 1 292 ? -4.533 -5.930 19.971 1.00 71.94 292 MET A N 1
ATOM 2224 C CA . MET A 1 292 ? -4.253 -6.174 18.550 1.00 71.94 292 MET A CA 1
ATOM 2225 C C . MET A 1 292 ? -4.202 -4.887 17.707 1.00 71.94 292 MET A C 1
ATOM 2227 O O . MET A 1 292 ? -3.668 -4.909 16.600 1.00 71.94 292 MET A O 1
ATOM 2231 N N . ALA A 1 293 ? -4.685 -3.749 18.223 1.00 71.62 293 ALA A N 1
ATOM 2232 C CA . ALA A 1 293 ? -4.662 -2.470 17.512 1.00 71.62 293 ALA A CA 1
ATOM 2233 C C . ALA A 1 293 ? -3.238 -1.963 17.216 1.00 71.62 293 ALA A C 1
ATOM 2235 O O . ALA A 1 293 ? -3.064 -1.163 16.299 1.00 71.62 293 ALA A O 1
ATOM 2236 N N . TYR A 1 294 ? -2.218 -2.462 17.926 1.00 76.31 294 TYR A N 1
ATOM 2237 C CA . TYR A 1 294 ? -0.810 -2.165 17.639 1.00 76.31 294 TYR A CA 1
ATOM 2238 C C . TYR A 1 294 ? -0.388 -2.582 16.229 1.00 76.31 294 TYR A C 1
ATOM 2240 O O . TYR A 1 294 ? 0.366 -1.864 15.575 1.00 76.31 294 TYR A O 1
ATOM 2248 N N . TRP A 1 295 ? -0.920 -3.695 15.718 1.00 76.38 295 TRP A N 1
ATOM 2249 C CA . TRP A 1 295 ? -0.644 -4.139 14.349 1.00 76.38 295 TRP A CA 1
ATOM 2250 C C . TRP A 1 295 ? -1.180 -3.157 13.299 1.00 76.38 295 TRP A C 1
ATOM 2252 O O . TRP A 1 295 ? -0.611 -3.046 12.213 1.00 76.38 295 TRP A O 1
ATOM 2262 N N . GLY A 1 296 ? -2.216 -2.386 13.646 1.00 76.38 296 GLY A N 1
ATOM 2263 C CA . GLY A 1 296 ? -2.776 -1.323 12.810 1.00 76.38 296 GLY A CA 1
ATOM 2264 C C . GLY A 1 296 ? -1.846 -0.124 12.596 1.00 76.38 296 GLY A C 1
ATOM 2265 O O . GLY A 1 296 ? -2.137 0.699 11.735 1.00 76.38 296 GLY A O 1
ATOM 2266 N N . LEU A 1 297 ? -0.727 -0.029 13.326 1.00 83.56 297 LEU A N 1
ATOM 2267 C CA . LEU A 1 297 ? 0.279 1.022 13.139 1.00 83.56 297 LEU A CA 1
ATOM 2268 C C . LEU A 1 297 ? 1.276 0.697 12.026 1.00 83.56 297 LEU A C 1
ATOM 2270 O O . LEU A 1 297 ? 1.733 1.603 11.337 1.00 83.56 297 LEU A O 1
ATOM 2274 N N . ILE A 1 298 ? 1.628 -0.577 11.852 1.00 87.94 298 ILE A N 1
ATOM 2275 C CA . ILE A 1 298 ? 2.791 -0.970 11.043 1.00 87.94 298 ILE A CA 1
ATOM 2276 C C . ILE A 1 298 ? 2.556 -0.651 9.568 1.00 87.94 298 ILE A C 1
ATOM 2278 O O . ILE A 1 298 ? 3.353 0.037 8.935 1.00 87.94 298 ILE A O 1
ATOM 2282 N N . PHE A 1 299 ? 1.438 -1.131 9.018 1.00 88.75 299 PHE A N 1
ATOM 2283 C CA . PHE A 1 299 ? 1.165 -0.998 7.590 1.00 88.75 299 PHE A CA 1
ATOM 2284 C C . PHE A 1 299 ? 0.976 0.467 7.145 1.00 88.75 299 PHE A C 1
ATOM 2286 O O . PHE A 1 299 ? 1.638 0.867 6.186 1.00 88.75 299 PHE A O 1
ATOM 2293 N N . PRO A 1 300 ? 0.143 1.298 7.807 1.00 91.31 300 PRO A N 1
ATOM 2294 C CA . PRO A 1 300 ? -0.058 2.682 7.378 1.00 91.31 300 PRO A CA 1
ATOM 2295 C C . PRO A 1 300 ? 1.194 3.553 7.500 1.00 91.31 300 PRO A C 1
ATOM 2297 O O . PRO A 1 300 ? 1.449 4.371 6.616 1.00 91.31 300 PRO A O 1
ATOM 2300 N N . ASN A 1 301 ? 1.992 3.364 8.557 1.00 92.38 301 ASN A N 1
ATOM 2301 C CA . ASN A 1 301 ? 3.239 4.110 8.734 1.00 92.38 301 ASN A CA 1
ATOM 2302 C C . ASN A 1 301 ? 4.317 3.663 7.744 1.00 92.38 301 ASN A C 1
ATOM 2304 O O . ASN A 1 301 ? 4.966 4.515 7.146 1.00 92.38 301 ASN A O 1
ATOM 2308 N N . GLY A 1 302 ? 4.450 2.358 7.488 1.00 92.25 302 GLY A N 1
ATOM 2309 C CA . GLY A 1 302 ? 5.349 1.861 6.445 1.00 92.25 302 GLY A CA 1
ATOM 2310 C C . GLY A 1 302 ? 4.972 2.390 5.057 1.00 92.25 302 GLY A C 1
ATOM 2311 O O . GLY A 1 302 ? 5.836 2.859 4.319 1.00 92.25 302 GLY A O 1
ATOM 2312 N N . ALA A 1 303 ? 3.674 2.431 4.733 1.00 93.38 303 ALA A N 1
ATOM 2313 C CA . ALA A 1 303 ? 3.199 3.035 3.490 1.00 93.38 303 ALA A CA 1
ATOM 2314 C C . ALA A 1 303 ? 3.529 4.534 3.413 1.00 93.38 303 ALA A C 1
ATOM 2316 O O . ALA A 1 303 ? 3.863 5.038 2.342 1.00 93.38 303 ALA A O 1
ATOM 2317 N N . PHE A 1 304 ? 3.433 5.258 4.533 1.00 95.62 304 PHE A N 1
ATOM 2318 C CA . PHE A 1 304 ? 3.774 6.680 4.585 1.00 95.62 304 PHE A CA 1
ATOM 2319 C C . PHE A 1 304 ? 5.269 6.916 4.363 1.00 95.62 304 PHE A C 1
ATOM 2321 O O . PHE A 1 304 ? 5.636 7.811 3.599 1.00 95.62 304 PHE A O 1
ATOM 2328 N N . SER A 1 305 ? 6.130 6.072 4.941 1.00 94.81 305 SER A N 1
ATOM 2329 C CA . SER A 1 305 ? 7.560 6.072 4.629 1.00 94.81 305 SER A CA 1
ATOM 2330 C C . SER A 1 305 ? 7.807 5.823 3.143 1.00 94.81 305 SER A C 1
ATOM 2332 O O . SER A 1 305 ? 8.532 6.600 2.533 1.00 94.81 305 SER A O 1
ATOM 2334 N N . LEU A 1 306 ? 7.168 4.819 2.531 1.00 94.19 306 LEU A N 1
ATOM 2335 C CA . LEU A 1 306 ? 7.312 4.548 1.092 1.00 94.19 306 LEU A CA 1
ATOM 2336 C C . LEU A 1 306 ? 6.901 5.741 0.223 1.00 94.19 306 LEU A C 1
ATOM 2338 O O . LEU A 1 306 ? 7.607 6.074 -0.725 1.00 94.19 306 LEU A O 1
ATOM 2342 N N . LEU A 1 307 ? 5.806 6.426 0.565 1.00 96.50 307 LEU A N 1
ATOM 2343 C CA . LEU A 1 307 ? 5.405 7.652 -0.125 1.00 96.50 307 LEU A CA 1
ATOM 2344 C C . LEU A 1 307 ? 6.472 8.748 0.004 1.00 96.50 307 LEU A C 1
ATOM 2346 O O . LEU A 1 307 ? 6.823 9.373 -0.995 1.00 96.50 307 LEU A O 1
ATOM 2350 N N . CYS A 1 308 ? 7.022 8.963 1.203 1.00 95.94 308 CYS A N 1
ATOM 2351 C CA . CYS A 1 308 ? 8.112 9.920 1.406 1.00 95.94 308 CYS A CA 1
ATOM 2352 C C . CYS A 1 308 ? 9.338 9.561 0.559 1.00 95.94 308 CYS A C 1
ATOM 2354 O O . CYS A 1 308 ? 9.877 10.420 -0.130 1.00 95.94 308 CYS A O 1
ATOM 2356 N N . LEU A 1 309 ? 9.750 8.294 0.559 1.00 93.81 309 LEU A N 1
ATOM 2357 C CA . LEU A 1 309 ? 10.898 7.832 -0.219 1.00 93.81 309 LEU A CA 1
ATOM 2358 C C . LEU A 1 309 ? 10.663 8.005 -1.723 1.00 93.81 309 LEU A C 1
ATOM 2360 O O . LEU A 1 309 ? 11.529 8.537 -2.415 1.00 93.81 309 LEU A O 1
ATOM 2364 N N . GLN A 1 310 ? 9.471 7.666 -2.217 1.00 94.75 310 GLN A N 1
ATOM 2365 C CA . GLN A 1 310 ? 9.115 7.849 -3.623 1.00 94.75 310 GLN A CA 1
ATOM 2366 C C . GLN A 1 310 ? 9.081 9.330 -4.021 1.00 94.75 310 GLN A C 1
ATOM 2368 O O . GLN A 1 310 ? 9.572 9.679 -5.092 1.00 94.75 310 GLN A O 1
ATOM 2373 N N . LEU A 1 311 ? 8.555 10.216 -3.168 1.00 95.56 311 LEU A N 1
ATOM 2374 C CA . LEU A 1 311 ? 8.645 11.666 -3.375 1.00 95.56 311 LEU A CA 1
ATOM 2375 C C . LEU A 1 311 ? 10.101 12.139 -3.396 1.00 95.56 311 LEU A C 1
ATOM 2377 O O . LEU A 1 311 ? 10.452 12.970 -4.227 1.00 95.56 311 LEU A O 1
ATOM 2381 N N . GLY A 1 312 ? 10.954 11.583 -2.533 1.00 92.62 312 GLY A N 1
ATOM 2382 C CA . GLY A 1 312 ? 12.390 11.850 -2.520 1.00 92.62 312 GLY A CA 1
ATOM 2383 C C . GLY A 1 312 ? 13.081 11.451 -3.819 1.00 92.62 312 GLY A C 1
ATOM 2384 O O . GLY A 1 312 ? 13.906 12.213 -4.313 1.00 92.62 312 GLY A O 1
ATOM 2385 N N . THR A 1 313 ? 12.707 10.315 -4.406 1.00 91.00 313 THR A N 1
ATOM 2386 C CA . THR A 1 313 ? 13.196 9.883 -5.723 1.00 91.00 313 THR A CA 1
ATOM 2387 C C . THR A 1 313 ? 12.680 10.783 -6.846 1.00 91.00 313 THR A C 1
ATOM 2389 O O . THR A 1 313 ? 13.451 11.174 -7.712 1.00 91.00 313 THR A O 1
ATOM 2392 N N . VAL A 1 314 ? 11.393 11.150 -6.834 1.00 92.12 314 VAL A N 1
ATOM 2393 C CA . VAL A 1 314 ? 10.770 11.993 -7.875 1.00 92.12 314 VAL A CA 1
ATOM 2394 C C . VAL A 1 314 ? 11.316 13.422 -7.873 1.00 92.12 314 VAL A C 1
ATOM 2396 O O . VAL A 1 314 ? 11.509 14.003 -8.935 1.00 92.12 314 VAL A O 1
ATOM 2399 N N . LEU A 1 315 ? 11.514 14.001 -6.688 1.00 92.12 315 LEU A N 1
ATOM 2400 C CA . LEU A 1 315 ? 11.974 15.382 -6.504 1.00 92.12 315 LEU A CA 1
ATOM 2401 C C . LEU A 1 315 ? 13.495 15.504 -6.389 1.00 92.12 315 LEU A C 1
ATOM 2403 O O . LEU A 1 315 ? 13.982 16.611 -6.175 1.00 92.12 315 LEU A O 1
ATOM 2407 N N . GLU A 1 316 ? 14.221 14.383 -6.436 1.00 90.81 316 GLU A N 1
ATOM 2408 C CA . GLU A 1 316 ? 15.659 14.317 -6.141 1.00 90.81 316 GLU A CA 1
ATOM 2409 C C . GLU A 1 316 ? 16.011 15.015 -4.810 1.00 90.81 316 GLU A C 1
ATOM 2411 O O . GLU A 1 316 ? 17.019 15.705 -4.658 1.00 90.81 316 GLU A O 1
ATOM 2416 N N . SER A 1 317 ? 15.134 14.862 -3.814 1.00 91.44 317 SER A N 1
ATOM 2417 C CA . SER A 1 317 ? 15.174 15.632 -2.573 1.00 91.44 317 SER A CA 1
ATOM 2418 C C . SER A 1 317 ? 15.671 14.793 -1.402 1.00 91.44 317 SER A C 1
ATOM 2420 O O . SER A 1 317 ? 14.989 13.879 -0.928 1.00 91.44 317 SER A O 1
ATOM 2422 N N . GLN A 1 318 ? 16.827 15.179 -0.856 1.00 89.56 318 GLN A N 1
ATOM 2423 C CA . GLN A 1 318 ? 17.382 14.561 0.354 1.00 89.56 318 GLN A CA 1
ATOM 2424 C C . GLN A 1 318 ? 16.458 14.712 1.566 1.00 89.56 318 GLN A C 1
ATOM 2426 O O . GLN A 1 318 ? 16.414 13.824 2.410 1.00 89.56 318 GLN A O 1
ATOM 2431 N N . PHE A 1 319 ? 15.686 15.801 1.649 1.00 91.88 319 PHE A N 1
ATOM 2432 C CA . PHE A 1 319 ? 14.746 16.018 2.751 1.00 91.88 319 PHE A CA 1
ATOM 2433 C C . PHE A 1 319 ? 13.744 14.865 2.864 1.00 91.88 319 PHE A C 1
ATOM 2435 O O . PHE A 1 319 ? 13.593 14.279 3.934 1.00 91.88 319 PHE A O 1
ATOM 2442 N N . PHE A 1 320 ? 13.101 14.502 1.754 1.00 91.06 320 PHE A N 1
ATOM 2443 C CA . PHE A 1 320 ? 12.106 13.433 1.725 1.00 91.06 320 PHE A CA 1
ATOM 2444 C C . PHE A 1 320 ? 12.721 12.049 1.975 1.00 91.06 320 PHE A C 1
ATOM 2446 O O . PHE A 1 320 ? 12.104 11.224 2.649 1.00 91.06 320 PHE A O 1
ATOM 2453 N N . GLN A 1 321 ? 13.952 11.817 1.507 1.00 88.12 321 GLN A N 1
ATOM 2454 C CA . GLN A 1 321 ? 14.694 10.582 1.780 1.00 88.12 321 GLN A CA 1
ATOM 2455 C C . GLN A 1 321 ? 15.035 10.437 3.270 1.00 88.12 321 GLN A C 1
ATOM 2457 O O . GLN A 1 321 ? 14.735 9.403 3.868 1.00 88.12 321 GLN A O 1
ATOM 2462 N N . ILE A 1 322 ? 15.594 11.484 3.892 1.00 89.25 322 ILE A N 1
ATOM 2463 C CA . ILE A 1 322 ? 15.911 11.503 5.329 1.00 89.25 322 ILE A CA 1
ATOM 2464 C C . ILE A 1 322 ? 14.630 11.350 6.143 1.00 89.25 322 ILE A C 1
ATOM 2466 O O . ILE A 1 322 ? 14.574 10.530 7.055 1.00 89.25 322 ILE A O 1
ATOM 2470 N N . PHE A 1 323 ? 13.592 12.116 5.812 1.00 91.25 323 PHE A N 1
ATOM 2471 C CA . PHE A 1 323 ? 12.329 12.090 6.538 1.00 91.25 323 PHE A CA 1
ATOM 2472 C C . PHE A 1 323 ? 11.669 10.706 6.476 1.00 91.25 323 PHE A C 1
ATOM 2474 O O . PHE A 1 323 ? 11.310 10.155 7.516 1.00 91.25 323 PHE A O 1
ATOM 2481 N N . GLY A 1 324 ? 11.589 10.099 5.287 1.00 87.56 324 GLY A N 1
ATOM 2482 C CA . GLY A 1 324 ? 11.065 8.743 5.114 1.00 87.56 324 GLY A CA 1
ATOM 2483 C C . GLY A 1 324 ? 11.872 7.687 5.875 1.00 87.56 324 GLY A C 1
ATOM 2484 O O . GLY A 1 324 ? 11.279 6.821 6.524 1.00 87.56 324 GLY A O 1
ATOM 2485 N N . ALA A 1 325 ? 13.206 7.797 5.859 1.00 86.69 325 ALA A N 1
ATOM 2486 C CA . ALA A 1 325 ? 14.106 6.898 6.580 1.00 86.69 325 ALA A CA 1
ATOM 2487 C C . ALA A 1 325 ? 13.965 7.029 8.106 1.00 86.69 325 ALA A C 1
ATOM 2489 O O . ALA A 1 325 ? 13.844 6.026 8.807 1.00 86.69 325 ALA A O 1
ATOM 2490 N N . VAL A 1 326 ? 13.917 8.252 8.638 1.00 87.94 326 VAL A N 1
ATOM 2491 C CA . VAL A 1 326 ? 13.709 8.485 10.076 1.00 87.94 326 VAL A CA 1
ATOM 2492 C C . VAL A 1 326 ? 12.343 7.959 10.514 1.00 87.94 326 VAL A C 1
ATOM 2494 O O . VAL A 1 326 ? 12.269 7.275 11.533 1.00 87.94 326 VAL A O 1
ATOM 2497 N N . TRP A 1 327 ? 11.292 8.199 9.722 1.00 87.56 327 TRP A N 1
ATOM 2498 C CA . TRP A 1 327 ? 9.944 7.691 9.999 1.00 87.56 327 TRP A CA 1
ATOM 2499 C C . TRP A 1 327 ? 9.895 6.158 10.024 1.00 87.56 327 TRP A C 1
ATOM 2501 O O . TRP A 1 327 ? 9.256 5.564 10.886 1.00 87.56 327 TRP A O 1
ATOM 2511 N N . SER A 1 328 ? 10.633 5.498 9.126 1.00 79.69 328 SER A N 1
ATOM 2512 C CA . SER A 1 328 ? 10.704 4.030 9.092 1.00 79.69 328 SER A CA 1
ATOM 2513 C C . SER A 1 328 ? 11.452 3.422 10.281 1.00 79.69 328 SER A C 1
ATOM 2515 O O . SER A 1 328 ? 11.190 2.285 10.669 1.00 79.69 328 SER A O 1
ATOM 2517 N N . CYS A 1 329 ? 12.368 4.187 10.875 1.00 68.94 329 CYS A N 1
ATOM 2518 C CA . CYS A 1 329 ? 13.235 3.764 11.967 1.00 68.94 329 CYS A CA 1
ATOM 2519 C C . CYS A 1 329 ? 12.670 4.114 13.350 1.00 68.94 329 CYS A C 1
ATOM 2521 O O . CYS A 1 329 ? 13.455 4.170 14.300 1.00 68.94 329 CYS A O 1
ATOM 2523 N N . GLU A 1 330 ? 11.360 4.369 13.488 1.00 54.12 330 GLU A N 1
ATOM 2524 C CA . GLU A 1 330 ? 10.734 4.677 14.779 1.00 54.12 330 GLU A CA 1
ATOM 2525 C C . GLU A 1 330 ? 11.115 3.622 15.831 1.00 54.12 330 GLU A C 1
ATOM 2527 O O . GLU A 1 330 ? 10.554 2.529 15.935 1.00 54.12 330 GLU A O 1
ATOM 2532 N N . ARG A 1 331 ? 12.119 3.962 16.647 1.00 33.62 331 ARG A N 1
ATOM 2533 C CA . ARG A 1 331 ? 12.494 3.195 17.825 1.00 33.62 331 ARG A CA 1
ATOM 2534 C C . ARG A 1 331 ? 11.287 3.228 18.747 1.00 33.62 331 ARG A C 1
ATOM 2536 O O . ARG A 1 331 ? 11.002 4.263 19.347 1.00 33.62 331 ARG A O 1
ATOM 2543 N N . SER A 1 332 ? 10.640 2.079 18.931 1.00 30.64 332 SER A N 1
ATOM 2544 C CA . SER A 1 332 ? 9.787 1.819 20.092 1.00 30.64 332 SER A CA 1
ATOM 2545 C C . SER A 1 332 ? 10.659 1.866 21.354 1.00 30.64 332 SER A C 1
ATOM 2547 O O . SER A 1 332 ? 11.045 0.845 21.920 1.00 30.64 332 SER A O 1
ATOM 2549 N N . ASN A 1 333 ? 11.026 3.072 21.778 1.00 30.28 333 ASN A N 1
ATOM 2550 C CA . ASN A 1 333 ? 11.846 3.323 22.946 1.00 30.28 333 ASN A CA 1
ATOM 2551 C C . ASN A 1 333 ? 10.939 3.227 24.180 1.00 30.28 333 ASN A C 1
ATOM 2553 O O . ASN A 1 333 ? 10.487 4.231 24.722 1.00 30.28 333 ASN A O 1
ATOM 2557 N N . ARG A 1 334 ? 10.630 2.005 24.624 1.00 37.22 334 ARG A N 1
ATOM 2558 C CA . ARG A 1 334 ? 10.090 1.791 25.971 1.00 37.22 334 ARG A CA 1
ATOM 2559 C C . ARG A 1 334 ? 11.248 1.538 26.926 1.00 37.22 334 ARG A C 1
ATOM 2561 O O . ARG A 1 334 ? 11.649 0.398 27.133 1.00 37.22 334 ARG A O 1
ATOM 2568 N N . ARG A 1 335 ? 11.749 2.605 27.555 1.00 31.78 335 ARG A N 1
ATOM 2569 C CA . ARG A 1 335 ? 12.233 2.480 28.934 1.00 31.78 335 ARG A CA 1
ATOM 2570 C C . ARG A 1 335 ? 10.989 2.331 29.799 1.00 31.78 335 ARG A C 1
ATOM 2572 O O . ARG A 1 335 ? 10.334 3.318 30.108 1.00 31.78 335 ARG A O 1
ATOM 2579 N N . CYS A 1 336 ? 10.632 1.096 30.134 1.00 34.62 336 CYS A N 1
ATOM 2580 C CA . CYS A 1 336 ? 9.910 0.883 31.378 1.00 34.62 336 CYS A CA 1
ATOM 2581 C C . CYS A 1 336 ? 10.908 1.206 32.488 1.00 34.62 336 CYS A C 1
ATOM 2583 O O . CYS A 1 336 ? 11.842 0.440 32.716 1.00 34.62 336 CYS A O 1
ATOM 2585 N N . GLU A 1 337 ? 10.750 2.364 33.122 1.00 34.59 337 GLU A N 1
ATOM 2586 C CA . GLU A 1 337 ? 11.298 2.586 34.453 1.00 34.59 337 GLU A CA 1
ATOM 2587 C C . GLU A 1 337 ? 10.710 1.502 35.361 1.00 34.59 337 GLU A C 1
ATOM 2589 O O . GLU A 1 337 ? 9.527 1.513 35.696 1.00 34.59 337 GLU A O 1
ATOM 2594 N N . GLN A 1 338 ? 11.529 0.500 35.678 1.00 33.81 338 GLN A N 1
ATOM 2595 C CA . GLN A 1 338 ? 11.316 -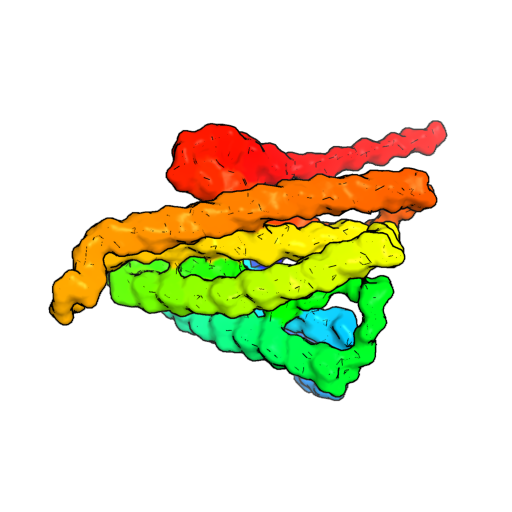0.346 36.840 1.00 33.81 338 GLN A CA 1
ATOM 2596 C C . GLN A 1 338 ? 11.697 0.490 38.059 1.00 33.81 338 GLN A C 1
ATOM 2598 O O . GLN A 1 338 ? 12.869 0.584 38.414 1.00 33.81 338 GLN A O 1
ATOM 2603 N N . THR A 1 339 ? 10.711 1.132 38.671 1.00 36.00 339 THR A N 1
ATOM 2604 C CA . THR A 1 339 ? 10.786 1.536 40.073 1.00 36.00 339 THR A CA 1
ATOM 2605 C C . THR A 1 339 ? 10.393 0.328 40.921 1.00 36.00 339 THR A C 1
ATOM 2607 O O . THR A 1 339 ? 9.243 -0.110 40.885 1.00 36.00 339 THR A O 1
ATOM 2610 N N . TYR A 1 340 ? 11.378 -0.235 41.624 1.00 40.94 340 TYR A N 1
ATOM 2611 C CA . TYR A 1 340 ? 11.176 -1.009 42.850 1.00 40.94 340 TYR A CA 1
ATOM 2612 C C . TYR A 1 340 ? 11.382 -0.089 44.048 1.00 40.94 340 TYR A C 1
ATOM 2614 O O . TYR A 1 340 ? 12.275 0.787 43.946 1.00 40.94 340 TYR A O 1
#

Foldseek 3Di:
DLLLLLLLLLCLAPPCNVPPVSNVVSVVSLVVLVVCLCVVVVVVVVCCVVCVVVVVVQLLDLQSVLQLLVNLLSLLSNLVSQLSCCVPVVPPPVVSLVVSVVSLVVSLVSLVCQQVVSVVSCVPRDDDDLLPDALSNLSSLLSLLSSLLSLLSSLVSCCVPDLVSSLVSLVVSVVSLVVRQVVLVVSVVSNVVSCVPNNADALQRLLLLLSNLRNLLSSLSSLQSSLVSQLVSPPDPDPDPPPRDSVVSVVSNVVSNVSSVVSLVVSVVSVVVSVVSNVVNVVVDVDRDDHPSVSSNSNSLSSSLSSLSSNCVVVVNPVSSVVSNVSSVPPPPDPPPPDD

Secondary structure (DSSP, 8-state):
-HHHHHHHHHHT-SSSTT-HHHHHHHHHHHHHHHHHHHHHHHHHHHHHHH-TTHHHHHHH-TTGGGGGGHHHHHHHHHHHHHHHHHHHH-TTHHHHHHHHHHHHHHHHHHHHHHHHHHHHHHHHT----GGG--GGGGTTTHHHHHHHHHHHHHHHHHTTT-HHHHHHHHHHHHHHHHHHHHHHHHHHHHHHHHHHHH-SPPTTTGGGGGGGHHHHHHHHHHHHHHHHHHHHH-S---SSSSS--HHHHHHHHHHHHHHHHHHHHHHHHHHHHHHHHHHHHHHH-S-----GGGHHHHHHHHHHHHHHHHHHHHTT-HHHHHHHHHHHT-----------

Organism: Ceriporiopsis subvermispora (strain B) (NCBI:txid914234)

pLDDT: mean 87.75, std 13.14, range [30.28, 98.31]

Sequence (340 aa):
MGTGMASTLLYHFPYGNDHTVLQYTALGFDLLDVTLFLFVGTCSVATYIQYPEIWPIMLSHPTQSLYIGCFPAAAATIINAGVTINEVWGFGGIRFLYALWGMWWSVVVLALLTAFGMIHTMVVRHDHSIGQMTPTWLLPVVPLGATSSSGGLLAAALKPHSAHLSLITSTFSLGVLLASLPLAIMIIAMFFQRLIVHGPLDAPLVLSAFIVLGPMSQGGWSLLLNGQNISTLLPLHVQGDFPRSPLMGQMLFASCFAAAFMLWAMGICWIILNCLSIAHVIRKSRSFPLTMAYWGLIFPNGAFSLLCLQLGTVLESQFFQIFGAVWSCERSNRRCEQTY

InterPro domains:
  IPR004695 Transporter protein SLAC1/Mae1/ Ssu1/TehA [PF03595] (1-328)
  IPR038665 Voltage-dependent anion channel superfamily [G3DSA:1.50.10.150] (1-329)
  IPR051629 Sulfite Efflux Tellurite-Resistance Transporter [PTHR31686] (1-327)

Radius of gyration: 20.5 Å; chains: 1; bounding box: 53×45×79 Å